Protein AF-A0A954IGH3-F1 (afdb_monomer_lite)

Sequence (261 aa):
ATPVHERTLRNLRLQTELYCDRRALQVTGEADACIRTLVKMETGLRQVSAQAYLQQATEVMRSGKVFSEGVTHPEMFIRTYAIQAWDSSGEDSDQEIARIISGGLRLDDMDLLQQQSAFEMTRFLISRMLDPPWMQTTITMELARRFFSDALSDDRSLMDFLRERDGSNGQTKQCVAELQCEKLRKYFCYVLLDFATIDPELDETALAQGFQIAAEVQLSREFQQAAGELRISKRTLQRIQTDAAQLVKAAVEAQQAEVTS

Foldseek 3Di:
DPPQVLLQVQLVLAVVQLVVLLVVCVVPVDLQVSLQVLCCVVPVDPDDGLVVLQVVLVVVVVVDLAAAPDRRYGDSSLSSPSSVCCSVPNPVCVVVSSCRYSPAQEPVRHHPVSVVLLLLLLLQLLLLLPVQVLLCDPQSVVVLCVSCVVPDDPPDDSNCVSPPDDPPNPCSLVSLLPHPYPVSLLVSLVSLVCSLPRDCVCPLLSVLSSLVSCVSSVSNVSNLVVVVVPPDDPVVSVVSNVCSVVSNVVSSVVVVVVVVD

Structure (mmCIF, N/CA/C/O backbone):
data_AF-A0A954IGH3-F1
#
_entry.id   AF-A0A954IGH3-F1
#
loop_
_atom_site.group_PDB
_atom_site.id
_atom_site.type_symbol
_atom_site.label_atom_id
_atom_site.label_alt_id
_atom_site.label_comp_id
_atom_site.label_asym_id
_atom_site.label_entity_id
_atom_site.label_seq_id
_atom_site.pdbx_PDB_ins_code
_atom_site.Cartn_x
_atom_site.Cartn_y
_atom_site.Cartn_z
_atom_site.occupancy
_atom_site.B_iso_or_equiv
_atom_site.auth_seq_id
_atom_site.auth_comp_id
_atom_site.auth_asym_id
_atom_site.auth_atom_id
_atom_site.pdbx_PDB_model_num
ATOM 1 N N . ALA A 1 1 ? -10.079 -15.670 -0.759 1.00 64.88 1 ALA A N 1
ATOM 2 C CA . ALA A 1 1 ? -9.918 -14.298 -0.246 1.00 64.88 1 ALA A CA 1
ATOM 3 C C . ALA A 1 1 ? -11.255 -13.858 0.323 1.00 64.88 1 ALA A C 1
ATOM 5 O O . ALA A 1 1 ? -12.273 -14.217 -0.265 1.00 64.88 1 ALA A O 1
ATOM 6 N N . THR A 1 2 ? -11.259 -13.156 1.455 1.00 77.50 2 THR A N 1
ATOM 7 C CA . THR A 1 2 ? -12.466 -12.508 1.987 1.00 77.50 2 THR A CA 1
ATOM 8 C C . THR A 1 2 ? -12.957 -11.480 0.961 1.00 77.50 2 THR A C 1
ATOM 10 O O . THR A 1 2 ? -12.127 -10.743 0.422 1.00 77.50 2 THR A O 1
ATOM 13 N N . PRO A 1 3 ? -14.258 -11.407 0.641 1.00 88.81 3 PRO A N 1
ATOM 14 C CA . PRO A 1 3 ? -14.779 -10.346 -0.211 1.00 88.81 3 PRO A CA 1
ATOM 15 C C . PRO A 1 3 ? -14.448 -8.951 0.346 1.00 88.81 3 PRO A C 1
ATOM 17 O O . PRO A 1 3 ? -14.600 -8.695 1.541 1.00 88.81 3 PRO A O 1
ATOM 20 N N . VAL A 1 4 ? -14.043 -8.018 -0.524 1.00 91.06 4 VAL A N 1
ATOM 21 C CA . VAL A 1 4 ? -13.605 -6.662 -0.123 1.00 91.06 4 VAL A CA 1
ATOM 22 C C . VAL A 1 4 ? -14.654 -5.918 0.711 1.00 91.06 4 VAL A C 1
ATOM 24 O O . VAL A 1 4 ? -14.324 -5.228 1.677 1.00 91.06 4 VAL A O 1
ATOM 27 N N . HIS A 1 5 ? -15.935 -6.083 0.376 1.00 91.81 5 HIS A N 1
ATOM 28 C CA . HIS A 1 5 ? -17.031 -5.429 1.084 1.00 91.81 5 HIS A CA 1
ATOM 29 C C . HIS A 1 5 ? -17.219 -5.995 2.499 1.00 91.81 5 HIS A C 1
ATOM 31 O O . HIS A 1 5 ? -17.522 -5.234 3.414 1.00 91.81 5 HIS A O 1
ATOM 37 N N . GLU A 1 6 ? -16.973 -7.292 2.714 1.00 91.56 6 GLU A N 1
ATOM 38 C CA . GLU A 1 6 ? -17.008 -7.904 4.047 1.00 91.56 6 GLU A CA 1
ATOM 39 C C . GLU A 1 6 ? -15.852 -7.400 4.913 1.00 91.56 6 GLU A C 1
ATOM 41 O O . GLU A 1 6 ? -16.069 -7.005 6.060 1.00 91.56 6 GLU A O 1
ATOM 46 N N . ARG A 1 7 ? -14.636 -7.330 4.351 1.00 90.38 7 ARG A N 1
ATOM 47 C CA . ARG A 1 7 ? -13.464 -6.775 5.047 1.00 90.38 7 ARG A CA 1
ATOM 48 C C . ARG A 1 7 ? -13.669 -5.301 5.405 1.00 90.38 7 ARG A C 1
ATOM 50 O O . ARG A 1 7 ? -13.377 -4.892 6.527 1.00 90.38 7 ARG A O 1
ATOM 57 N N . THR A 1 8 ? -14.245 -4.528 4.487 1.00 92.56 8 THR A N 1
ATOM 58 C CA . THR A 1 8 ? -14.588 -3.117 4.716 1.00 92.56 8 THR A CA 1
ATOM 59 C C . THR A 1 8 ? -15.633 -2.966 5.818 1.00 92.56 8 THR A C 1
ATOM 61 O O . THR A 1 8 ? -15.442 -2.174 6.738 1.00 92.56 8 THR A O 1
ATOM 64 N N . LEU A 1 9 ? -16.714 -3.751 5.774 1.00 92.38 9 LEU A N 1
ATOM 65 C CA . LEU A 1 9 ? -17.759 -3.722 6.798 1.00 92.38 9 LEU A CA 1
ATOM 66 C C . LEU A 1 9 ? -17.216 -4.118 8.175 1.00 92.38 9 LEU A C 1
ATOM 68 O O . LEU A 1 9 ? -17.560 -3.487 9.174 1.00 92.38 9 LEU A O 1
ATOM 72 N N . ARG A 1 10 ? -16.356 -5.140 8.234 1.00 91.56 10 ARG A N 1
ATOM 73 C CA . ARG A 1 10 ? -15.655 -5.534 9.459 1.00 91.56 10 ARG A CA 1
ATOM 74 C C . ARG A 1 10 ? -14.855 -4.360 10.017 1.00 91.56 10 ARG A C 1
ATOM 76 O O . ARG A 1 10 ? -15.078 -3.976 11.160 1.00 91.56 10 ARG A O 1
ATOM 83 N N . ASN A 1 11 ? -13.972 -3.764 9.219 1.00 90.94 11 ASN A N 1
ATOM 84 C CA . ASN A 1 11 ? -13.126 -2.663 9.682 1.00 90.94 11 ASN A CA 1
ATOM 85 C C . ASN A 1 11 ? -13.959 -1.447 10.113 1.00 90.94 11 ASN A C 1
ATOM 87 O O . ASN A 1 11 ? -13.664 -0.854 11.146 1.00 90.94 11 ASN A O 1
ATOM 91 N N . LEU A 1 12 ? -15.054 -1.137 9.413 1.00 91.81 12 LEU A N 1
ATOM 92 C CA . LEU A 1 12 ? -15.993 -0.091 9.825 1.00 91.81 12 LEU A CA 1
ATOM 93 C C . LEU A 1 12 ? -16.607 -0.365 11.209 1.00 91.81 12 LEU A C 1
ATOM 95 O O . LEU A 1 12 ? -16.679 0.545 12.035 1.00 91.81 12 LEU A O 1
ATOM 99 N N . ARG A 1 13 ? -17.024 -1.608 11.491 1.00 93.00 13 ARG A N 1
ATOM 100 C CA . ARG A 1 13 ? -17.563 -1.997 12.809 1.00 93.00 13 ARG A CA 1
ATOM 101 C C . ARG A 1 13 ? -16.525 -1.830 13.915 1.00 93.00 13 ARG A C 1
ATOM 103 O O . ARG A 1 13 ? -16.817 -1.205 14.929 1.00 93.00 13 ARG A O 1
ATOM 110 N N . LEU A 1 14 ? -15.302 -2.304 13.682 1.00 93.00 14 LEU A N 1
ATOM 111 C CA . LEU A 1 14 ? -14.203 -2.168 14.641 1.00 93.00 14 LEU A CA 1
ATOM 112 C C . LEU A 1 14 ? -13.873 -0.697 14.935 1.00 93.00 14 LEU A C 1
ATOM 114 O O . LEU A 1 14 ? -13.712 -0.316 16.092 1.00 93.00 14 LEU A O 1
ATOM 118 N N . GLN A 1 15 ? -13.823 0.140 13.897 1.00 91.50 15 GLN A N 1
ATOM 119 C CA . GLN A 1 15 ? -13.588 1.579 14.038 1.00 91.50 15 GLN A CA 1
ATOM 120 C C . GLN A 1 15 ? -14.745 2.288 14.757 1.00 91.50 15 GLN A C 1
ATOM 122 O O . GLN A 1 15 ? -14.515 3.235 15.503 1.00 91.50 15 GLN A O 1
ATOM 127 N N . THR A 1 16 ? -15.984 1.819 14.584 1.00 93.75 16 THR A N 1
ATOM 128 C CA . THR A 1 16 ? -17.155 2.378 15.280 1.00 93.75 16 THR A CA 1
ATOM 129 C C . THR A 1 16 ? -17.062 2.167 16.792 1.00 93.75 16 THR A C 1
ATOM 131 O O . THR A 1 16 ? -17.337 3.092 17.552 1.00 93.75 16 THR A O 1
ATOM 134 N N . GLU A 1 17 ? -16.616 0.993 17.244 1.00 94.38 17 GLU A N 1
ATOM 135 C CA . GLU A 1 17 ? -16.385 0.738 18.674 1.00 94.38 17 GLU A CA 1
ATOM 136 C C . GLU A 1 17 ? -15.331 1.675 19.263 1.00 94.38 17 GLU A C 1
ATOM 138 O O . GLU A 1 17 ? -15.541 2.280 20.312 1.00 94.38 17 GLU A O 1
ATOM 143 N N . LEU A 1 18 ? -14.222 1.855 18.548 1.00 93.44 18 LEU A N 1
ATOM 144 C CA . LEU A 1 18 ? -13.164 2.771 18.954 1.00 93.44 18 LEU A CA 1
ATOM 145 C C . LEU A 1 18 ? -13.602 4.233 18.960 1.00 93.44 18 LEU A C 1
ATOM 147 O O . LEU A 1 18 ? -13.217 4.993 19.848 1.00 93.44 18 LEU A O 1
ATOM 151 N N . TYR A 1 19 ? -14.425 4.635 17.994 1.00 93.81 19 TYR A N 1
ATOM 152 C CA . TYR A 1 19 ? -15.037 5.954 17.998 1.00 93.81 19 TYR A CA 1
ATOM 153 C C . TYR A 1 19 ? -15.869 6.154 19.269 1.00 93.81 19 TYR A C 1
ATOM 155 O O . TYR A 1 19 ? -15.711 7.169 19.949 1.00 93.81 19 TYR A O 1
ATOM 163 N N . CYS A 1 20 ? -16.701 5.177 19.638 1.00 94.88 20 CYS A N 1
ATOM 164 C CA . CYS A 1 20 ? -17.477 5.220 20.876 1.00 94.88 20 CYS A CA 1
ATOM 165 C C . CYS A 1 20 ? -16.579 5.322 22.118 1.00 94.88 20 CYS A C 1
ATOM 167 O O . CYS A 1 20 ? -16.840 6.168 22.974 1.00 94.88 20 CYS A O 1
ATOM 169 N N . ASP A 1 21 ? -15.499 4.540 22.193 1.00 95.69 21 ASP A N 1
ATOM 170 C CA . ASP A 1 21 ? -14.536 4.589 23.302 1.00 95.69 21 ASP A CA 1
ATOM 171 C C . ASP A 1 21 ? -13.868 5.963 23.425 1.00 95.69 21 ASP A C 1
ATOM 173 O O . ASP A 1 21 ? -13.827 6.552 24.510 1.00 95.69 21 ASP A O 1
ATOM 177 N N . ARG A 1 22 ? -13.396 6.518 22.303 1.00 95.56 22 ARG A N 1
ATOM 178 C CA . ARG A 1 22 ? -12.773 7.846 22.258 1.00 95.56 22 ARG A CA 1
ATOM 179 C C . ARG A 1 22 ? -13.750 8.935 22.677 1.00 95.56 22 ARG A C 1
ATOM 181 O O . ARG A 1 22 ? -13.388 9.840 23.426 1.00 95.56 22 ARG A O 1
ATOM 188 N N . ARG A 1 23 ? -14.999 8.860 22.212 1.00 96.06 23 ARG A N 1
ATOM 189 C CA . ARG A 1 23 ? -16.045 9.816 22.599 1.00 96.06 23 ARG A CA 1
ATOM 190 C C . ARG A 1 23 ? -16.406 9.690 24.072 1.00 96.06 23 ARG A C 1
ATOM 192 O O . ARG A 1 23 ? -16.596 10.720 24.713 1.00 96.06 23 ARG A O 1
ATOM 199 N N . ALA A 1 24 ? -16.458 8.477 24.618 1.00 96.06 24 ALA A N 1
ATOM 200 C CA . ALA A 1 24 ? -16.662 8.272 26.046 1.00 96.06 24 ALA A CA 1
ATOM 201 C C . ALA A 1 24 ? -15.544 8.945 26.854 1.00 96.06 24 ALA A C 1
ATOM 203 O O . ALA A 1 24 ? -15.852 9.727 27.749 1.00 96.06 24 ALA A O 1
ATOM 204 N N . LEU A 1 25 ? -14.278 8.733 26.477 1.00 96.88 25 LEU A N 1
ATOM 205 C CA . LEU A 1 25 ? -13.128 9.382 27.113 1.00 96.88 25 LEU A CA 1
ATOM 206 C C . LEU A 1 25 ? -13.206 10.912 27.041 1.00 96.88 25 LEU A C 1
ATOM 208 O O . LEU A 1 25 ? -13.002 11.585 28.043 1.00 96.88 25 LEU A O 1
ATOM 212 N N . GLN A 1 26 ? -13.544 11.474 25.880 1.00 95.56 26 GLN A N 1
ATOM 213 C CA . GLN A 1 26 ? -13.665 12.928 25.713 1.00 95.56 26 GLN A CA 1
ATOM 214 C C . GLN A 1 26 ? -14.783 13.543 26.566 1.00 95.56 26 GLN A C 1
ATOM 216 O O . GLN A 1 26 ? -14.679 14.700 26.964 1.00 95.56 26 GLN A O 1
ATOM 221 N N . VAL A 1 27 ? -15.860 12.796 26.822 1.00 96.44 27 VAL A N 1
ATOM 222 C CA . VAL A 1 27 ? -16.985 13.260 27.646 1.00 96.44 27 VAL A CA 1
ATOM 223 C C . VAL A 1 27 ? -16.681 13.124 29.137 1.00 96.44 27 VAL A C 1
ATOM 225 O O . VAL A 1 27 ? -17.059 14.003 29.908 1.00 96.44 27 VAL A O 1
ATOM 228 N N . THR A 1 28 ? -16.034 12.035 29.557 1.00 95.88 28 THR A N 1
ATOM 229 C CA . THR A 1 28 ? -15.752 11.779 30.977 1.00 95.88 28 THR A CA 1
ATOM 230 C C . THR A 1 28 ? -14.486 12.472 31.465 1.00 95.88 28 THR A C 1
ATOM 232 O O . THR A 1 28 ? -14.417 12.830 32.635 1.00 95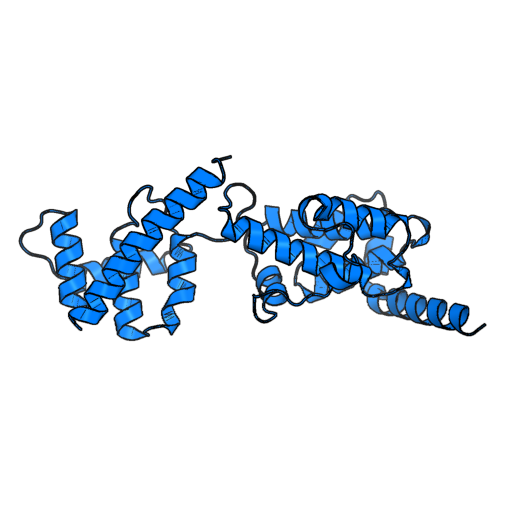.88 28 THR A O 1
ATOM 235 N N . GLY A 1 29 ? -13.484 12.634 30.597 1.00 95.06 29 GLY A N 1
ATOM 236 C CA . GLY A 1 29 ? -12.140 13.068 30.976 1.00 95.06 29 GLY A CA 1
ATOM 237 C C . GLY A 1 29 ? -11.404 12.076 31.885 1.00 95.06 29 GLY A C 1
ATOM 238 O O . GLY A 1 29 ? -10.420 12.453 32.511 1.00 95.06 29 GLY A O 1
ATOM 239 N N . GLU A 1 30 ? -11.885 10.831 32.000 1.00 96.00 30 GLU A N 1
ATOM 240 C CA . GLU A 1 30 ? -11.351 9.833 32.933 1.00 96.00 30 GLU A CA 1
ATOM 241 C C . GLU A 1 30 ? -11.139 8.471 32.251 1.00 96.00 30 GLU A C 1
ATOM 243 O O . GLU A 1 30 ? -12.047 7.628 32.205 1.00 96.00 30 GLU A O 1
ATOM 248 N N . ALA A 1 31 ? -9.914 8.208 31.783 1.00 96.12 31 ALA A N 1
ATOM 249 C CA . ALA A 1 31 ? -9.540 6.932 31.162 1.00 96.12 31 ALA A CA 1
ATOM 250 C C . ALA A 1 31 ? -9.833 5.720 32.056 1.00 96.12 31 ALA A C 1
ATOM 252 O O . ALA A 1 31 ? -10.424 4.736 31.610 1.00 96.12 31 ALA A O 1
ATOM 253 N N . ASP A 1 32 ? -9.517 5.820 33.347 1.00 96.06 32 ASP A N 1
ATOM 254 C CA . ASP A 1 32 ? -9.782 4.778 34.339 1.00 96.06 32 ASP A CA 1
ATOM 255 C C . ASP A 1 32 ? -11.272 4.409 34.430 1.00 96.06 32 ASP A C 1
ATOM 257 O O . ASP A 1 32 ? -11.629 3.236 34.592 1.00 96.06 32 ASP A O 1
ATOM 261 N N . ALA A 1 33 ? -12.166 5.396 34.329 1.00 95.31 33 ALA A N 1
ATOM 262 C CA . ALA A 1 33 ? -13.606 5.164 34.340 1.00 95.31 33 ALA A CA 1
ATOM 263 C C . ALA A 1 33 ? -14.070 4.468 33.053 1.00 95.31 33 ALA A C 1
ATOM 265 O O . ALA A 1 33 ? -14.845 3.507 33.129 1.00 95.31 33 ALA A O 1
ATOM 266 N N . CYS A 1 34 ? -13.555 4.890 31.897 1.00 96.69 34 CYS A N 1
ATOM 267 C CA . CYS A 1 34 ? -13.829 4.260 30.605 1.00 96.69 34 CYS A CA 1
ATOM 268 C C . CYS A 1 34 ? -13.352 2.802 30.572 1.00 96.69 34 CYS A C 1
ATOM 270 O O . CYS A 1 34 ? -14.147 1.911 30.271 1.00 96.69 34 CYS A O 1
ATOM 272 N N . ILE A 1 35 ? -12.109 2.532 30.983 1.00 95.94 35 ILE A N 1
ATOM 273 C CA . ILE A 1 35 ? -11.530 1.180 31.021 1.00 95.94 35 ILE A CA 1
ATOM 274 C C . ILE A 1 35 ? -12.310 0.282 31.985 1.00 95.94 35 ILE A C 1
ATOM 276 O O . ILE A 1 35 ? -12.690 -0.831 31.622 1.00 95.94 35 ILE A O 1
ATOM 280 N N . ARG A 1 36 ? -12.614 0.753 33.206 1.00 95.31 36 ARG A N 1
ATOM 281 C CA . ARG A 1 36 ? -13.441 -0.026 34.149 1.00 95.31 36 ARG A CA 1
ATOM 282 C C . ARG A 1 36 ? -14.799 -0.361 33.548 1.00 95.31 36 ARG A C 1
ATOM 284 O O . ARG A 1 36 ? -15.261 -1.483 33.723 1.00 95.31 36 ARG A O 1
ATOM 291 N N . THR A 1 37 ? -15.442 0.594 32.883 1.00 94.38 37 THR A N 1
ATOM 292 C CA . THR A 1 37 ? -16.770 0.398 32.289 1.00 94.38 37 THR A CA 1
ATOM 293 C C . THR A 1 37 ? -16.719 -0.626 31.162 1.00 94.38 37 THR A C 1
ATOM 295 O O . THR A 1 37 ? -17.477 -1.592 31.212 1.00 94.38 37 THR A O 1
ATOM 298 N N . LEU A 1 38 ? -15.775 -0.480 30.230 1.00 94.38 38 LEU A N 1
ATOM 299 C CA . LEU A 1 38 ? -15.530 -1.430 29.145 1.00 94.38 38 LEU A CA 1
ATOM 300 C C . LEU A 1 38 ? -15.359 -2.855 29.685 1.00 94.38 38 LEU A C 1
ATOM 302 O O . LEU A 1 38 ? -16.113 -3.759 29.334 1.00 94.38 38 LEU A O 1
ATOM 306 N N . VAL A 1 39 ? -14.414 -3.051 30.606 1.00 92.88 39 VAL A N 1
ATOM 307 C CA . VAL A 1 39 ? -14.122 -4.377 31.162 1.00 92.88 39 VAL A CA 1
ATOM 308 C C . VAL A 1 39 ? -15.333 -4.940 31.911 1.00 92.88 39 VAL A C 1
ATOM 310 O O . VAL A 1 39 ? -15.634 -6.125 31.776 1.00 92.88 39 VAL A O 1
ATOM 313 N N . LYS A 1 40 ? -16.057 -4.123 32.688 1.00 93.69 40 LYS A N 1
ATOM 314 C CA . LYS A 1 40 ? -17.273 -4.566 33.393 1.00 93.69 40 LYS A CA 1
ATOM 315 C C . LYS A 1 40 ? -18.363 -5.017 32.424 1.00 93.69 40 LYS A C 1
ATOM 317 O O . LYS A 1 40 ? -18.987 -6.043 32.681 1.00 93.69 40 LYS A O 1
ATOM 322 N N . MET A 1 41 ? -18.590 -4.269 31.345 1.00 91.31 41 MET A N 1
ATOM 323 C CA . MET A 1 41 ? -19.606 -4.597 30.342 1.00 91.31 41 MET A CA 1
ATOM 324 C C . MET A 1 41 ? -19.276 -5.892 29.600 1.00 91.31 41 MET A C 1
ATOM 326 O O . MET A 1 41 ? -20.156 -6.726 29.420 1.00 91.31 41 MET A O 1
ATOM 330 N N . GLU A 1 42 ? -18.011 -6.085 29.240 1.00 88.44 42 GLU A N 1
ATOM 331 C CA . GLU A 1 42 ? -17.558 -7.236 28.453 1.00 88.44 42 GLU A CA 1
ATOM 332 C C . GLU A 1 42 ? -17.387 -8.519 29.289 1.00 88.44 42 GLU A C 1
ATOM 334 O O . GLU A 1 42 ? -17.607 -9.624 28.799 1.00 88.44 42 GLU A O 1
ATOM 339 N N . THR A 1 43 ? -16.995 -8.408 30.565 1.00 88.88 43 THR A N 1
ATOM 340 C CA . THR A 1 43 ? -16.712 -9.582 31.424 1.00 88.88 43 THR A CA 1
ATOM 341 C C . THR A 1 43 ? -17.798 -9.897 32.450 1.00 88.88 43 THR A C 1
ATOM 343 O O . THR A 1 43 ? -17.812 -10.991 33.014 1.00 88.88 43 THR A O 1
ATOM 346 N N . GLY A 1 44 ? -18.670 -8.937 32.770 1.00 89.69 44 GLY A N 1
ATOM 347 C CA . GLY A 1 44 ? -19.641 -9.051 33.862 1.00 89.69 44 GLY A CA 1
ATOM 348 C C . GLY A 1 44 ? -19.037 -8.993 35.276 1.00 89.69 44 GLY A C 1
ATOM 349 O O . GLY A 1 44 ? -19.744 -9.243 36.258 1.00 89.69 44 GLY A O 1
ATOM 350 N N . LEU A 1 45 ? -17.745 -8.672 35.424 1.00 89.00 45 LEU A N 1
ATOM 351 C CA . LEU A 1 45 ? -17.091 -8.569 36.732 1.00 89.00 45 LEU A CA 1
ATOM 352 C C . LEU A 1 45 ? -17.660 -7.407 37.563 1.00 89.00 45 LEU A C 1
ATOM 354 O O . LEU A 1 45 ? -17.821 -6.288 37.087 1.00 89.00 45 LEU A O 1
ATOM 358 N N . ARG A 1 46 ? -17.914 -7.641 38.859 1.00 83.12 46 ARG A N 1
ATOM 359 C CA . ARG A 1 46 ? -18.438 -6.597 39.768 1.00 83.12 46 ARG A CA 1
ATOM 360 C C . ARG A 1 46 ? -17.382 -5.563 40.160 1.00 83.12 46 ARG A C 1
ATOM 362 O O . ARG A 1 46 ? -17.682 -4.374 40.262 1.00 83.12 46 ARG A O 1
ATOM 369 N N . GLN A 1 47 ? -16.156 -6.027 40.392 1.00 84.88 47 GLN A N 1
ATOM 370 C CA . GLN A 1 47 ? -15.013 -5.208 40.783 1.00 84.88 47 GLN A CA 1
ATOM 371 C C . GLN A 1 47 ? -13.922 -5.355 39.733 1.00 84.88 47 GLN A C 1
ATOM 373 O O . GLN A 1 47 ? -13.529 -6.469 39.400 1.00 84.88 47 GLN A O 1
ATOM 378 N N . VAL A 1 48 ? -13.461 -4.224 39.207 1.00 88.81 48 VAL A N 1
ATOM 379 C CA . VAL A 1 48 ? -12.471 -4.166 38.132 1.00 88.81 48 VAL A CA 1
ATOM 380 C C . VAL A 1 48 ? -11.431 -3.114 38.486 1.00 88.81 48 VAL A C 1
ATOM 382 O O . VAL A 1 48 ? -11.784 -1.979 38.806 1.00 88.81 48 VAL A O 1
ATOM 385 N N . SER A 1 49 ? -10.157 -3.493 38.385 1.00 92.81 49 SER A N 1
ATOM 386 C CA . SER A 1 49 ? -9.023 -2.570 38.440 1.00 92.81 49 SER A CA 1
ATOM 387 C C . SER A 1 49 ? -8.619 -2.183 37.017 1.00 92.81 49 SER A C 1
ATOM 389 O O . SER A 1 49 ? -8.124 -3.032 36.277 1.00 92.81 49 SER A O 1
ATOM 391 N N . ALA A 1 50 ? -8.823 -0.914 36.639 1.00 92.31 50 ALA A N 1
ATOM 392 C CA . ALA A 1 50 ? -8.364 -0.393 35.346 1.00 92.31 50 ALA A CA 1
ATOM 393 C C . ALA A 1 50 ? -6.850 -0.557 35.196 1.00 92.31 50 ALA A C 1
ATOM 395 O O . ALA A 1 50 ? -6.386 -1.084 34.191 1.00 92.31 50 ALA A O 1
ATOM 396 N N . GLN A 1 51 ? -6.095 -0.202 36.237 1.00 93.25 51 GLN A N 1
ATOM 397 C CA . GLN A 1 51 ? -4.638 -0.277 36.235 1.00 93.25 51 GLN A CA 1
ATOM 398 C C . GLN A 1 51 ? -4.117 -1.695 35.955 1.00 93.25 51 GLN A C 1
ATOM 400 O O . GLN A 1 51 ? -3.196 -1.862 35.159 1.00 93.25 51 GLN A O 1
ATOM 405 N N . ALA A 1 52 ? -4.712 -2.724 36.569 1.00 91.88 52 ALA A N 1
ATOM 406 C CA . ALA A 1 52 ? -4.292 -4.109 36.348 1.00 91.88 52 ALA A CA 1
ATOM 407 C C . ALA A 1 52 ? -4.565 -4.568 34.905 1.00 91.88 52 ALA A C 1
ATOM 409 O O . ALA A 1 52 ? -3.715 -5.208 34.288 1.00 91.88 52 ALA A O 1
ATOM 410 N N . TYR A 1 53 ? -5.725 -4.208 34.348 1.00 92.25 53 TYR A N 1
ATOM 411 C CA . TYR A 1 53 ? -6.062 -4.520 32.956 1.00 92.25 53 TYR A CA 1
ATOM 412 C C . TYR A 1 53 ? -5.191 -3.755 31.963 1.00 92.25 53 TYR A C 1
ATOM 414 O O . TYR A 1 53 ? -4.744 -4.333 30.976 1.00 92.25 53 TYR A O 1
ATOM 422 N N . LEU A 1 54 ? -4.890 -2.487 32.237 1.00 94.25 54 LEU A N 1
ATOM 423 C CA . LEU A 1 54 ? -3.996 -1.692 31.405 1.00 94.25 54 LEU A CA 1
ATOM 424 C C . LEU A 1 54 ? -2.578 -2.272 31.383 1.00 94.25 54 LEU A C 1
ATOM 426 O O . LEU A 1 54 ? -1.958 -2.326 30.322 1.00 94.25 54 LEU A O 1
ATOM 430 N N . GLN A 1 55 ? -2.069 -2.744 32.525 1.00 93.19 55 GLN A N 1
ATOM 431 C CA . GLN A 1 55 ? -0.774 -3.429 32.583 1.00 93.19 55 GLN A CA 1
ATOM 432 C C . GLN A 1 55 ? -0.765 -4.680 31.700 1.00 93.19 55 GLN A C 1
ATOM 434 O O . GLN A 1 55 ? 0.164 -4.863 30.917 1.00 93.19 55 GLN A O 1
ATOM 439 N N . GLN A 1 56 ? -1.817 -5.499 31.772 1.00 89.81 56 GLN A N 1
ATOM 440 C CA . GLN A 1 56 ? -1.954 -6.682 30.919 1.00 89.81 56 GLN A CA 1
ATOM 441 C C . GLN A 1 56 ? -2.053 -6.310 29.438 1.00 89.81 56 GLN A C 1
ATOM 443 O O . GLN A 1 56 ? -1.354 -6.893 28.615 1.00 89.81 56 GLN A O 1
ATOM 448 N N . ALA A 1 57 ? -2.873 -5.314 29.096 1.00 91.19 57 ALA A N 1
ATOM 449 C CA . ALA A 1 57 ? -3.012 -4.838 27.726 1.00 91.19 57 ALA A CA 1
ATOM 450 C C . ALA A 1 57 ? -1.673 -4.340 27.175 1.00 91.19 57 ALA A C 1
ATOM 452 O O . ALA A 1 57 ? -1.267 -4.737 26.089 1.00 91.19 57 ALA A O 1
ATOM 453 N N . THR A 1 58 ? -0.944 -3.545 27.957 1.00 90.94 58 THR A N 1
ATOM 454 C CA . THR A 1 58 ? 0.380 -3.038 27.580 1.00 90.94 58 THR A CA 1
ATOM 455 C C . THR A 1 58 ? 1.379 -4.174 27.360 1.00 90.94 58 THR A C 1
ATOM 457 O O . THR A 1 58 ? 2.164 -4.120 26.417 1.00 90.94 58 THR A O 1
ATOM 460 N N . GLU A 1 59 ? 1.346 -5.213 28.194 1.00 89.94 59 GLU A N 1
ATOM 461 C CA . GLU A 1 59 ? 2.215 -6.382 28.036 1.00 89.94 59 GLU A CA 1
ATOM 462 C C . GLU A 1 59 ? 1.915 -7.145 26.740 1.00 89.94 59 GLU A C 1
ATOM 464 O O . GLU A 1 59 ? 2.831 -7.474 25.986 1.00 89.94 59 GLU A O 1
ATOM 469 N N . VAL A 1 60 ? 0.632 -7.342 26.418 1.00 88.38 60 VAL A N 1
ATOM 470 C CA . VAL A 1 60 ? 0.222 -7.943 25.140 1.00 88.38 60 VAL A CA 1
ATOM 471 C C . VAL A 1 60 ? 0.706 -7.087 23.970 1.00 88.38 60 VAL A C 1
ATOM 473 O O . VAL A 1 60 ? 1.320 -7.620 23.048 1.00 88.38 60 VAL A O 1
ATOM 476 N N . MET A 1 61 ? 0.524 -5.766 24.024 1.00 87.19 61 MET A N 1
ATOM 477 C CA . MET A 1 61 ? 0.964 -4.857 22.958 1.00 87.19 61 MET A CA 1
ATOM 478 C C . MET A 1 61 ? 2.490 -4.844 22.768 1.00 87.19 61 MET A C 1
ATOM 480 O O . MET A 1 61 ? 2.964 -4.669 21.648 1.00 87.19 61 MET A O 1
ATOM 484 N N . ARG A 1 62 ? 3.280 -5.088 23.824 1.00 85.88 62 ARG A N 1
ATOM 485 C CA . ARG A 1 62 ? 4.749 -5.206 23.733 1.00 85.88 62 ARG A CA 1
ATOM 486 C C . ARG A 1 62 ? 5.228 -6.500 23.083 1.00 85.88 62 ARG A C 1
ATOM 488 O O . ARG A 1 62 ? 6.360 -6.545 22.605 1.00 85.88 62 ARG A O 1
ATOM 495 N N . SER A 1 63 ? 4.399 -7.543 23.059 1.00 77.44 63 SER A N 1
ATOM 496 C CA . SER A 1 63 ? 4.794 -8.871 22.573 1.00 77.44 63 SER A CA 1
ATOM 497 C C . SER A 1 63 ? 5.017 -8.956 21.052 1.00 77.44 63 SER A C 1
ATOM 499 O O . SER A 1 63 ? 5.555 -9.955 20.573 1.00 77.44 63 SER A O 1
ATOM 501 N N . GLY A 1 64 ? 4.682 -7.911 20.281 1.00 69.38 64 GLY A N 1
ATOM 502 C CA . GLY A 1 64 ? 5.039 -7.801 18.865 1.00 69.38 64 GLY A CA 1
ATOM 503 C C . GLY A 1 64 ? 3.952 -7.170 17.997 1.00 69.38 64 GLY A C 1
ATOM 504 O O . GLY A 1 64 ? 3.253 -6.255 18.417 1.00 69.38 64 GLY A O 1
ATOM 505 N N . LYS A 1 65 ? 3.830 -7.640 16.746 1.00 68.31 65 LYS A N 1
ATOM 506 C CA . LYS A 1 65 ? 2.835 -7.156 15.773 1.00 68.31 65 LYS A CA 1
ATOM 507 C C . LYS A 1 65 ? 1.428 -7.610 16.176 1.00 68.31 65 LYS A C 1
ATOM 509 O O . LYS A 1 65 ? 0.959 -8.649 15.718 1.00 68.31 65 LYS A O 1
ATOM 514 N N . VAL A 1 66 ? 0.780 -6.828 17.030 1.00 79.38 66 VAL A N 1
ATOM 515 C CA . VAL A 1 66 ? -0.595 -7.059 17.469 1.00 79.38 66 VAL A CA 1
ATOM 516 C C . VAL A 1 66 ? -1.558 -6.313 16.552 1.00 79.38 66 VAL A C 1
ATOM 518 O O . VAL A 1 66 ? -1.468 -5.097 16.394 1.00 79.38 66 VAL A O 1
ATOM 521 N N . PHE A 1 67 ? -2.474 -7.057 15.939 1.00 83.75 67 PHE A N 1
ATOM 522 C CA . PHE A 1 67 ? -3.551 -6.521 15.115 1.00 83.75 67 PHE A CA 1
ATOM 523 C C . PHE A 1 67 ? -4.878 -7.082 15.599 1.00 83.75 67 PHE A C 1
ATOM 525 O O . PHE A 1 67 ? -4.916 -8.183 16.147 1.00 83.75 67 PHE A O 1
ATOM 532 N N . SER A 1 68 ? -5.962 -6.350 15.364 1.00 81.94 68 SER A N 1
ATOM 533 C CA . SER A 1 68 ? -7.285 -6.863 15.685 1.00 81.94 68 SER A CA 1
ATOM 534 C C . SER A 1 68 ? -7.696 -7.965 14.712 1.00 81.94 68 SER A C 1
ATOM 536 O O . SER A 1 68 ? -7.743 -7.750 13.494 1.00 81.94 68 SER A O 1
ATOM 538 N N . GLU A 1 69 ? -8.053 -9.131 15.244 1.00 81.81 69 GLU A N 1
ATOM 539 C CA . GLU A 1 69 ? -8.671 -10.250 14.526 1.00 81.81 69 GLU A CA 1
ATOM 540 C C . GLU A 1 69 ? -10.191 -10.314 14.768 1.00 81.81 69 GLU A C 1
ATOM 542 O O . GLU A 1 69 ? -10.907 -10.977 14.017 1.00 81.81 69 GLU A O 1
ATOM 547 N N . GLY A 1 70 ? -10.714 -9.514 15.703 1.00 77.06 70 GLY A N 1
ATOM 548 C CA . GLY A 1 70 ? -12.138 -9.375 16.018 1.00 77.06 70 GLY A CA 1
ATOM 549 C C . GLY A 1 70 ? -13.058 -9.163 14.806 1.00 77.06 70 GLY A C 1
ATOM 550 O O . GLY A 1 70 ? -12.696 -8.523 13.821 1.00 77.06 70 GLY A O 1
ATOM 551 N N . VAL A 1 71 ? -14.269 -9.726 14.851 1.00 67.56 71 VAL A N 1
ATOM 552 C CA . VAL A 1 71 ? -15.236 -9.676 13.731 1.00 67.56 71 VAL A CA 1
ATOM 553 C C . VAL A 1 71 ? -16.231 -8.524 13.885 1.00 67.56 71 VAL A C 1
ATOM 555 O O . VAL A 1 71 ? -16.567 -7.852 12.910 1.00 67.56 71 VAL A O 1
ATOM 558 N N . THR A 1 72 ? -16.715 -8.298 15.105 1.00 61.19 72 THR A N 1
ATOM 559 C CA . THR A 1 72 ? -17.693 -7.245 15.421 1.00 61.19 72 THR A CA 1
ATOM 560 C C . THR A 1 72 ? -17.119 -6.171 16.331 1.00 61.19 72 THR A C 1
ATOM 562 O O . THR A 1 72 ? -17.415 -5.001 16.121 1.00 61.19 72 THR A O 1
ATOM 565 N N . HIS A 1 73 ? -16.266 -6.555 17.279 1.00 64.88 73 HIS A N 1
ATOM 566 C CA . HIS A 1 73 ? -15.617 -5.646 18.217 1.00 64.88 73 HIS A CA 1
ATOM 567 C C . HIS A 1 73 ? -14.119 -5.948 18.266 1.00 64.88 73 HIS A C 1
ATOM 569 O O . HIS A 1 73 ? -13.743 -7.120 18.129 1.00 64.88 73 HIS A O 1
ATOM 575 N N . PRO A 1 74 ? -13.265 -4.928 18.462 1.00 85.19 74 PRO A N 1
ATOM 576 C CA . PRO A 1 74 ? -11.860 -5.168 18.721 1.00 85.19 74 PRO A CA 1
ATOM 577 C C . PRO A 1 74 ? -11.689 -5.880 20.059 1.00 85.19 74 PRO A C 1
ATOM 579 O O . PRO A 1 74 ? -12.510 -5.756 20.972 1.00 85.19 74 PRO A O 1
ATOM 582 N N . GLU A 1 75 ? -10.586 -6.597 20.192 1.00 91.69 75 GLU A N 1
ATOM 583 C CA . GLU A 1 75 ? -10.199 -7.252 21.424 1.00 91.69 75 GLU A CA 1
ATOM 584 C C . GLU A 1 75 ? -10.114 -6.215 22.552 1.00 91.69 75 GLU A C 1
ATOM 586 O O . GLU A 1 75 ? -9.562 -5.124 22.392 1.00 91.69 75 GLU A O 1
ATOM 591 N N . MET A 1 76 ? -10.650 -6.558 23.724 1.00 91.31 76 MET A N 1
ATOM 592 C CA . MET A 1 76 ? -10.759 -5.640 24.865 1.00 91.31 76 MET A CA 1
ATOM 593 C C . MET A 1 76 ? -9.416 -5.009 25.259 1.00 91.31 76 MET A C 1
ATOM 595 O O . MET A 1 76 ? -9.372 -3.844 25.657 1.00 91.31 76 MET A O 1
ATOM 599 N N . PHE A 1 77 ? -8.312 -5.749 25.126 1.00 91.56 77 PHE A N 1
ATOM 600 C CA . PHE A 1 77 ? -6.982 -5.222 25.414 1.00 91.56 77 PHE A CA 1
ATOM 601 C C . PHE A 1 77 ? -6.551 -4.139 24.400 1.00 91.56 77 PHE A C 1
ATOM 603 O O . PHE A 1 77 ? -5.918 -3.170 24.808 1.00 91.56 77 PHE A O 1
ATOM 610 N N . ILE A 1 78 ? -6.949 -4.236 23.120 1.00 93.44 78 ILE A N 1
ATOM 611 C CA . ILE A 1 78 ? -6.694 -3.204 22.095 1.00 93.44 78 ILE A CA 1
ATOM 612 C C . ILE A 1 78 ? -7.481 -1.941 22.424 1.00 93.44 78 ILE A C 1
ATOM 614 O O . ILE A 1 78 ? -6.922 -0.849 22.420 1.00 93.44 78 ILE A O 1
ATOM 618 N N . ARG A 1 79 ? -8.768 -2.086 22.761 1.00 95.12 79 ARG A N 1
ATOM 619 C CA . ARG A 1 79 ? -9.628 -0.961 23.166 1.00 95.12 79 ARG A CA 1
ATOM 620 C C . ARG A 1 79 ? -9.095 -0.269 24.424 1.00 95.12 79 ARG A C 1
ATOM 622 O O . ARG A 1 79 ? -8.989 0.950 24.463 1.00 95.12 79 ARG A O 1
ATOM 629 N N . THR A 1 80 ? -8.683 -1.054 25.424 1.00 95.44 80 THR A N 1
ATOM 630 C CA . THR A 1 80 ? -8.065 -0.555 26.667 1.00 95.44 80 THR A CA 1
ATOM 631 C C . THR A 1 80 ? -6.792 0.237 26.374 1.00 95.44 80 THR A C 1
ATOM 633 O O . THR A 1 80 ? -6.615 1.337 26.893 1.00 95.44 80 THR A O 1
ATOM 636 N N . TYR A 1 81 ? -5.925 -0.304 25.516 1.00 94.88 81 TYR A N 1
ATOM 637 C CA . TYR A 1 81 ? -4.713 0.375 25.072 1.00 94.88 81 TYR A CA 1
ATOM 638 C C . TYR A 1 81 ? -5.030 1.681 24.326 1.00 94.88 81 TYR A C 1
ATOM 640 O O . TYR A 1 81 ? -4.445 2.711 24.645 1.00 94.88 81 TYR A O 1
ATOM 648 N N . ALA A 1 82 ? -5.991 1.665 23.397 1.00 95.75 82 ALA A N 1
ATOM 649 C CA . ALA A 1 82 ? -6.397 2.843 22.631 1.00 95.75 82 ALA A CA 1
ATOM 650 C C . ALA A 1 82 ? -6.918 3.972 23.536 1.00 95.75 82 ALA A C 1
ATOM 652 O O . ALA A 1 82 ? -6.488 5.114 23.391 1.00 95.75 82 ALA A O 1
ATOM 653 N N . ILE A 1 83 ? -7.769 3.649 24.521 1.00 96.62 83 ILE A N 1
ATOM 654 C CA . ILE A 1 83 ? -8.254 4.616 25.521 1.00 96.62 83 ILE A CA 1
ATOM 655 C C . ILE A 1 83 ? -7.079 5.274 26.250 1.00 96.62 83 ILE A C 1
ATOM 657 O O . ILE A 1 83 ? -7.019 6.499 26.323 1.00 96.62 83 ILE A O 1
ATOM 661 N N . GLN A 1 84 ? -6.120 4.484 26.742 1.00 96.31 84 GLN A N 1
ATOM 662 C CA . GLN A 1 84 ? -4.952 5.037 27.429 1.00 96.31 84 GLN A CA 1
ATOM 663 C C . GLN A 1 84 ? -4.076 5.890 26.501 1.00 96.31 84 GLN A C 1
ATOM 665 O O . GLN A 1 84 ? -3.566 6.932 26.915 1.00 96.31 84 GLN A O 1
ATOM 670 N N . ALA A 1 85 ? -3.876 5.453 25.259 1.00 95.19 85 ALA A N 1
ATOM 671 C CA . ALA A 1 85 ? -3.062 6.166 24.283 1.00 95.19 85 ALA A CA 1
ATOM 672 C C . ALA A 1 85 ? -3.690 7.517 23.898 1.00 95.19 85 ALA A C 1
ATOM 674 O O . ALA A 1 85 ? -2.970 8.506 23.759 1.00 95.19 85 ALA A O 1
ATOM 675 N N . TRP A 1 86 ? -5.019 7.601 23.788 1.00 96.38 86 TRP A N 1
ATOM 676 C CA . TRP A 1 86 ? -5.716 8.876 23.584 1.00 96.38 86 TRP A CA 1
ATOM 677 C C . TRP A 1 86 ? -5.667 9.787 24.808 1.00 96.38 86 TRP A C 1
ATOM 679 O O . TRP A 1 86 ? -5.509 10.992 24.649 1.00 96.38 86 TRP A O 1
ATOM 689 N N . ASP A 1 87 ? -5.773 9.236 26.016 1.00 96.38 87 ASP A N 1
ATOM 690 C CA . ASP A 1 87 ? -5.651 10.015 27.255 1.00 96.38 87 ASP A CA 1
ATOM 691 C C . ASP A 1 87 ? -4.249 10.625 27.404 1.00 96.38 87 ASP A C 1
ATOM 693 O O . ASP A 1 87 ? -4.092 11.778 27.796 1.00 96.38 87 ASP A O 1
ATOM 697 N N . SER A 1 88 ? -3.221 9.864 27.016 1.00 94.25 88 SER A N 1
ATOM 698 C CA . SER A 1 88 ? -1.818 10.253 27.198 1.00 94.25 88 SER A CA 1
ATOM 699 C C . SER A 1 88 ? -1.284 11.150 26.079 1.00 94.25 88 SER A C 1
ATOM 701 O O . SER A 1 88 ? -0.448 12.017 26.333 1.00 94.25 88 SER A O 1
ATOM 703 N N . SER A 1 89 ? -1.709 10.915 24.835 1.00 92.56 89 SER A N 1
ATOM 704 C CA . SER A 1 89 ? -1.097 11.521 23.641 1.00 92.56 89 SER A CA 1
ATOM 705 C C . SER A 1 89 ? -2.116 12.087 22.649 1.00 92.56 89 SER A C 1
ATOM 707 O O . SER A 1 89 ? -1.735 12.616 21.610 1.00 92.56 89 SER A O 1
ATOM 709 N N . GLY A 1 90 ? -3.413 12.033 22.961 1.00 91.62 90 GLY A N 1
ATOM 710 C CA . GLY A 1 90 ? -4.452 12.644 22.138 1.00 91.62 90 GLY A CA 1
ATOM 711 C C . GLY A 1 90 ? -4.440 12.138 20.695 1.00 91.62 90 GLY A C 1
ATOM 712 O O . GLY A 1 90 ? -4.408 10.935 20.444 1.00 91.62 90 GLY A O 1
ATOM 713 N N . GLU A 1 91 ? -4.493 13.074 19.749 1.00 90.38 91 GLU A N 1
ATOM 714 C CA . GLU A 1 91 ? -4.525 12.801 18.305 1.00 90.38 91 GLU A CA 1
ATOM 715 C C . GLU A 1 91 ? -3.241 12.151 17.770 1.00 90.38 91 GLU A C 1
ATOM 717 O O . GLU A 1 91 ? -3.308 11.435 16.771 1.00 90.38 91 GLU A O 1
ATOM 722 N N . ASP A 1 92 ? -2.101 12.299 18.454 1.00 91.56 92 ASP A N 1
ATOM 723 C CA . ASP A 1 92 ? -0.829 11.708 18.010 1.00 91.56 92 ASP A CA 1
ATOM 724 C C . ASP A 1 92 ? -0.889 10.166 17.962 1.00 91.56 92 ASP A C 1
ATOM 726 O O . ASP A 1 92 ? -0.168 9.527 17.194 1.00 91.56 92 ASP A O 1
ATOM 730 N N . SER A 1 93 ? -1.803 9.559 18.727 1.00 91.44 93 SER A N 1
ATOM 731 C CA . SER A 1 93 ? -2.022 8.107 18.774 1.00 91.44 93 SER A CA 1
ATOM 732 C C . SER A 1 93 ? -2.891 7.566 17.630 1.00 91.44 93 SER A C 1
ATOM 734 O O . SER A 1 93 ? -2.948 6.351 17.420 1.00 91.44 93 SER A O 1
ATOM 736 N N . ASP A 1 94 ? -3.582 8.424 16.870 1.00 89.81 94 ASP A N 1
ATOM 737 C CA . ASP A 1 94 ? -4.624 7.994 15.926 1.00 89.81 94 ASP A CA 1
ATOM 738 C C . ASP A 1 94 ? -4.079 7.093 14.814 1.00 89.81 94 ASP A C 1
ATOM 740 O O . ASP A 1 94 ? -4.684 6.072 14.473 1.00 89.81 94 ASP A O 1
ATOM 744 N N . GLN A 1 95 ? -2.906 7.423 14.274 1.00 84.56 95 GLN A N 1
ATOM 745 C CA . GLN A 1 95 ? -2.304 6.650 13.188 1.00 84.56 95 GLN A CA 1
ATOM 746 C C . GLN A 1 95 ? -1.815 5.271 13.655 1.00 84.56 95 GLN A C 1
ATOM 748 O O . GLN A 1 95 ? -1.848 4.298 12.897 1.00 84.56 95 GLN A O 1
ATOM 753 N N . GLU A 1 96 ? -1.333 5.156 14.890 1.00 87.62 96 GLU A N 1
ATOM 754 C CA . GLU A 1 96 ? -0.947 3.871 15.476 1.00 87.62 96 GLU A CA 1
ATOM 755 C C . GLU A 1 96 ? -2.174 2.995 15.735 1.00 87.62 96 GLU A C 1
ATOM 757 O O . GLU A 1 96 ? -2.229 1.854 15.268 1.00 87.62 96 GLU A O 1
ATOM 762 N N . ILE A 1 97 ? -3.196 3.552 16.384 1.00 91.12 97 ILE A N 1
ATOM 763 C CA . ILE A 1 97 ? -4.439 2.844 16.703 1.00 91.12 97 ILE A CA 1
ATOM 764 C C . ILE A 1 97 ? -5.141 2.374 15.423 1.00 91.12 97 ILE A C 1
ATOM 766 O O . ILE A 1 97 ? -5.541 1.211 15.325 1.00 91.12 97 ILE A O 1
ATOM 770 N N . ALA A 1 98 ? -5.222 3.224 14.397 1.00 87.00 98 ALA A N 1
ATOM 771 C CA . ALA A 1 98 ? -5.797 2.846 13.108 1.00 87.00 98 ALA A CA 1
ATOM 772 C C . ALA A 1 98 ? -5.064 1.652 12.470 1.00 87.00 98 ALA A C 1
ATOM 774 O O . ALA A 1 98 ? -5.712 0.752 11.929 1.00 87.00 98 ALA A O 1
ATOM 775 N N . ARG A 1 99 ? -3.727 1.596 12.575 1.00 84.50 99 ARG A N 1
ATOM 776 C CA . ARG A 1 99 ? -2.919 0.473 12.064 1.00 84.50 99 ARG A CA 1
ATOM 777 C C . ARG A 1 99 ? -3.156 -0.822 12.837 1.00 84.50 99 ARG A C 1
ATOM 779 O O . ARG A 1 99 ? -3.214 -1.881 12.213 1.00 84.50 99 ARG A O 1
ATOM 786 N N . ILE A 1 100 ? -3.319 -0.752 14.157 1.00 88.81 100 ILE A N 1
ATOM 787 C CA . ILE A 1 100 ? -3.631 -1.922 14.994 1.00 88.81 100 ILE A CA 1
ATOM 788 C C . ILE A 1 100 ? -4.984 -2.527 14.583 1.00 88.81 100 ILE A C 1
ATOM 790 O O . ILE A 1 100 ? -5.122 -3.745 14.491 1.00 88.81 100 ILE A O 1
ATOM 794 N N . ILE A 1 101 ? -5.974 -1.689 14.278 1.00 88.25 101 ILE A N 1
ATOM 795 C CA . ILE A 1 101 ? -7.343 -2.134 13.979 1.00 88.25 101 ILE A CA 1
ATOM 796 C C . ILE A 1 101 ? -7.503 -2.638 12.552 1.00 88.25 101 ILE A C 1
ATOM 798 O O . ILE A 1 101 ? -7.977 -3.753 12.327 1.00 88.25 101 ILE A O 1
ATOM 802 N N . SER A 1 102 ? -7.123 -1.815 11.577 1.00 82.44 102 SER A N 1
ATOM 803 C CA . SER A 1 102 ? -7.298 -2.146 10.161 1.00 82.44 102 SER A CA 1
ATOM 804 C C . SER A 1 102 ? -6.299 -3.215 9.704 1.00 82.44 102 SER A C 1
ATOM 806 O O . SER A 1 102 ? -6.531 -3.912 8.708 1.00 82.44 102 SER A O 1
ATOM 808 N N . GLY A 1 103 ? -5.212 -3.382 10.463 1.00 83.56 103 GLY A N 1
ATOM 809 C CA . GLY A 1 103 ? -4.062 -4.187 10.097 1.00 83.56 103 GLY A CA 1
ATOM 810 C C . GLY A 1 103 ? -3.166 -3.475 9.085 1.00 83.56 103 GLY A C 1
ATOM 811 O O . GLY A 1 103 ? -3.515 -2.444 8.506 1.00 83.56 103 GLY A O 1
ATOM 812 N N . GLY A 1 104 ? -1.987 -4.049 8.848 1.00 82.06 104 GLY A N 1
ATOM 813 C CA . GLY A 1 104 ? -1.123 -3.612 7.753 1.00 82.06 104 GLY A CA 1
ATOM 814 C C . GLY A 1 104 ? -1.730 -3.907 6.377 1.00 82.06 104 GLY A C 1
ATOM 815 O O . GLY A 1 104 ? -2.563 -4.802 6.230 1.00 82.06 104 GLY A O 1
ATOM 816 N N . LEU A 1 105 ? -1.260 -3.192 5.353 1.00 86.62 105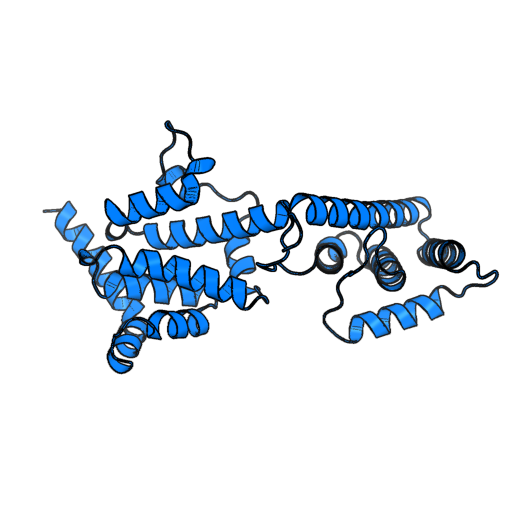 LEU A N 1
ATOM 817 C CA . LEU A 1 105 ? -1.658 -3.415 3.964 1.00 86.62 105 LEU A CA 1
ATOM 818 C C . LEU A 1 105 ? -1.221 -4.818 3.499 1.00 86.62 105 LEU A C 1
ATOM 820 O O . LEU A 1 105 ? -0.028 -5.134 3.497 1.00 86.62 105 LEU A O 1
ATOM 824 N N . ARG A 1 106 ? -2.182 -5.673 3.131 1.00 87.19 106 ARG A N 1
ATOM 825 C CA . ARG A 1 106 ? -1.959 -7.085 2.770 1.00 87.19 106 ARG A CA 1
ATOM 826 C C . ARG A 1 106 ? -2.697 -7.435 1.490 1.00 87.19 106 ARG A C 1
ATOM 828 O O . ARG A 1 106 ? -3.913 -7.348 1.464 1.00 87.19 106 ARG A O 1
ATOM 835 N N . LEU A 1 107 ? -1.980 -7.940 0.486 1.00 87.19 107 LEU A N 1
ATOM 836 C CA . LEU A 1 107 ? -2.548 -8.243 -0.834 1.00 87.19 107 LEU A CA 1
ATOM 837 C C . LEU A 1 107 ? -3.775 -9.180 -0.790 1.00 87.19 107 LEU A C 1
ATOM 839 O O . LEU A 1 107 ? -4.703 -9.005 -1.568 1.00 87.19 107 LEU A O 1
ATOM 843 N N . ASP A 1 108 ? -3.793 -10.156 0.123 1.00 87.75 108 ASP A N 1
ATOM 844 C CA . ASP A 1 108 ? -4.840 -11.190 0.161 1.00 87.75 108 ASP A CA 1
ATOM 845 C C . ASP A 1 108 ? -6.109 -10.796 0.951 1.00 87.75 108 ASP A C 1
ATOM 847 O O . ASP A 1 108 ? -7.067 -11.572 0.963 1.00 87.75 108 ASP A O 1
ATOM 851 N N . ASP A 1 109 ? -6.104 -9.656 1.657 1.00 86.38 109 ASP A N 1
ATOM 852 C CA . ASP A 1 109 ? -7.157 -9.284 2.623 1.00 86.38 109 ASP A CA 1
ATOM 853 C C . ASP A 1 109 ? -7.315 -7.756 2.755 1.00 86.38 109 ASP A C 1
ATOM 855 O O . ASP A 1 109 ? -7.287 -7.205 3.856 1.00 86.38 109 ASP A O 1
ATOM 859 N N . MET A 1 110 ? -7.420 -7.055 1.620 1.00 90.56 110 MET A N 1
ATOM 860 C CA . MET A 1 110 ? -7.612 -5.599 1.598 1.00 90.56 110 MET A CA 1
ATOM 861 C C . MET A 1 110 ? -9.086 -5.209 1.751 1.00 90.56 110 MET A C 1
ATOM 863 O O . MET A 1 110 ? -9.958 -5.801 1.113 1.00 90.56 110 MET A O 1
ATOM 867 N N . ASP A 1 111 ? -9.352 -4.165 2.539 1.00 91.75 111 ASP A N 1
ATOM 868 C CA . ASP A 1 111 ? -10.589 -3.378 2.442 1.00 91.75 111 ASP A CA 1
ATOM 869 C C . ASP A 1 111 ? -10.542 -2.358 1.283 1.00 91.75 111 ASP A C 1
ATOM 871 O O . ASP A 1 111 ? -9.534 -2.234 0.585 1.00 91.75 111 ASP A O 1
ATOM 875 N N . LEU A 1 112 ? -11.636 -1.619 1.064 1.00 91.88 112 LEU A N 1
ATOM 876 C CA . LEU A 1 112 ? -11.727 -0.613 -0.004 1.00 91.88 112 LEU A CA 1
ATOM 877 C C . LEU A 1 112 ? -10.696 0.525 0.132 1.00 91.88 112 LEU A C 1
ATOM 879 O O . LEU A 1 112 ? -10.135 0.957 -0.872 1.00 91.88 112 LEU A O 1
ATOM 883 N N . LEU A 1 113 ? -10.411 0.998 1.349 1.00 88.81 113 LEU A N 1
ATOM 884 C CA . LEU A 1 113 ? -9.452 2.089 1.582 1.00 88.81 113 LEU A CA 1
ATOM 885 C C . LEU A 1 113 ? -8.007 1.609 1.389 1.00 88.81 113 LEU A C 1
ATOM 887 O O . LEU A 1 113 ? -7.142 2.331 0.887 1.00 88.81 113 LEU A O 1
ATOM 891 N N . GLN A 1 114 ? -7.745 0.359 1.748 1.00 89.62 114 GLN A N 1
ATOM 892 C CA . GLN A 1 114 ? -6.488 -0.334 1.509 1.00 89.62 114 GLN A CA 1
ATOM 893 C C . GLN A 1 114 ? -6.270 -0.595 0.014 1.00 89.62 114 GLN A C 1
ATOM 895 O O . GLN A 1 114 ? -5.169 -0.361 -0.482 1.00 89.62 114 GLN A O 1
ATOM 900 N N . GLN A 1 115 ? -7.307 -0.995 -0.729 1.00 91.88 115 GLN A N 1
ATOM 901 C CA . GLN A 1 115 ? -7.238 -1.101 -2.191 1.00 91.88 115 GLN A CA 1
ATOM 902 C C . GLN A 1 115 ? -6.951 0.251 -2.840 1.00 91.88 115 GLN A C 1
ATOM 904 O O . GLN A 1 115 ? -6.081 0.328 -3.705 1.00 91.88 115 GLN A O 1
ATOM 909 N N . GLN A 1 116 ? -7.604 1.320 -2.378 1.00 90.62 116 GLN A N 1
ATOM 910 C CA . GLN A 1 116 ? -7.305 2.676 -2.833 1.00 90.62 116 GLN A CA 1
ATOM 911 C C . GLN A 1 116 ? -5.847 3.059 -2.538 1.00 90.62 116 GLN A C 1
ATOM 913 O O . GLN A 1 116 ? -5.159 3.586 -3.404 1.00 90.62 116 GLN A O 1
ATOM 918 N N . SER A 1 117 ? -5.329 2.723 -1.356 1.00 89.50 117 SER A N 1
ATOM 919 C CA . SER A 1 117 ? -3.921 2.971 -1.017 1.00 89.50 117 SER A CA 1
ATOM 920 C C . SER A 1 117 ? -2.961 2.213 -1.946 1.00 89.50 117 SER A C 1
ATOM 922 O O . SER A 1 117 ? -1.998 2.789 -2.446 1.00 89.50 117 SER A O 1
ATOM 924 N N . ALA A 1 118 ? -3.227 0.933 -2.227 1.00 92.31 118 ALA A N 1
ATOM 925 C CA . ALA A 1 118 ? -2.418 0.135 -3.154 1.00 92.31 118 ALA A CA 1
ATOM 926 C C . ALA A 1 118 ? -2.510 0.646 -4.606 1.00 92.31 118 ALA A C 1
ATOM 928 O O . ALA A 1 118 ? -1.520 0.609 -5.343 1.00 92.31 118 ALA A O 1
ATOM 929 N N . PHE A 1 119 ? -3.678 1.152 -5.005 1.00 92.94 119 PHE A N 1
ATOM 930 C CA . PHE A 1 119 ? -3.896 1.813 -6.288 1.00 92.94 119 PHE A CA 1
ATOM 931 C C . PHE A 1 119 ? -3.035 3.074 -6.417 1.00 92.94 119 PHE A C 1
ATOM 933 O O . PHE A 1 119 ? -2.293 3.201 -7.390 1.00 92.94 119 PHE A O 1
ATOM 940 N N . GLU A 1 120 ? -3.040 3.951 -5.410 1.00 91.56 120 GLU A N 1
ATOM 941 C CA . GLU A 1 120 ? -2.215 5.166 -5.395 1.00 91.56 120 GLU A CA 1
ATOM 942 C C . GLU A 1 120 ? -0.714 4.854 -5.430 1.00 91.56 120 GLU A C 1
ATOM 944 O O . GLU A 1 120 ? 0.036 5.476 -6.180 1.00 91.56 120 GLU A O 1
ATOM 949 N N . MET A 1 121 ? -0.268 3.831 -4.695 1.00 93.38 121 MET A N 1
ATOM 950 C CA . MET A 1 121 ? 1.118 3.351 -4.766 1.00 93.38 121 MET A CA 1
ATOM 951 C C . MET A 1 121 ? 1.481 2.835 -6.163 1.00 93.38 121 MET A C 1
ATOM 953 O O . MET A 1 121 ? 2.565 3.128 -6.665 1.00 93.38 121 MET A O 1
ATOM 957 N N . THR A 1 122 ? 0.577 2.093 -6.811 1.00 95.50 122 THR A N 1
ATOM 958 C CA . THR A 1 122 ? 0.774 1.606 -8.187 1.00 95.50 122 THR A CA 1
ATOM 959 C C . THR A 1 122 ? 0.878 2.785 -9.157 1.00 95.50 122 THR A C 1
ATOM 961 O O . THR A 1 122 ? 1.813 2.847 -9.955 1.00 95.50 122 THR A O 1
ATOM 964 N N . ARG A 1 123 ? -0.033 3.760 -9.043 1.00 94.88 123 ARG A N 1
ATOM 965 C CA . ARG A 1 123 ? -0.040 5.001 -9.830 1.00 94.88 123 ARG A CA 1
ATOM 966 C C . ARG A 1 123 ? 1.253 5.787 -9.662 1.00 94.88 123 ARG A C 1
ATOM 968 O O . ARG A 1 123 ? 1.836 6.200 -10.659 1.00 94.88 123 ARG A O 1
ATOM 975 N N . PHE A 1 124 ? 1.735 5.922 -8.430 1.00 94.25 124 PHE A N 1
ATOM 976 C CA . PHE A 1 124 ? 3.009 6.563 -8.122 1.00 94.25 124 PHE A CA 1
ATOM 977 C C . PHE A 1 124 ? 4.199 5.855 -8.786 1.00 94.25 124 PHE A C 1
ATOM 979 O O . PHE A 1 124 ? 5.043 6.506 -9.390 1.00 94.25 124 PHE A O 1
ATOM 986 N N . LEU A 1 125 ? 4.285 4.525 -8.718 1.00 96.06 125 LEU A N 1
ATOM 987 C CA . LEU A 1 125 ? 5.400 3.798 -9.339 1.00 96.06 125 LEU A CA 1
ATOM 988 C C . LEU A 1 125 ? 5.386 3.920 -10.866 1.00 96.06 125 LEU A C 1
ATOM 990 O O . LEU A 1 125 ? 6.431 4.159 -11.472 1.00 96.06 125 LEU A O 1
ATOM 994 N N . ILE A 1 126 ? 4.205 3.817 -11.480 1.00 97.12 126 ILE A N 1
ATOM 995 C CA . ILE A 1 126 ? 4.041 3.990 -12.928 1.00 97.12 126 ILE A CA 1
ATOM 996 C C . ILE A 1 126 ? 4.371 5.429 -13.339 1.00 97.12 126 ILE A C 1
ATOM 998 O O . ILE A 1 126 ? 5.076 5.632 -14.325 1.00 97.12 126 ILE A O 1
ATOM 1002 N N . SER A 1 127 ? 3.941 6.432 -12.569 1.00 95.25 127 SER A N 1
ATOM 1003 C CA . SER A 1 127 ? 4.270 7.830 -12.863 1.00 95.25 127 SER A CA 1
ATOM 1004 C C . SER A 1 127 ? 5.772 8.097 -12.776 1.00 95.25 127 SER A C 1
ATOM 1006 O O . SER A 1 127 ? 6.297 8.833 -13.604 1.00 95.25 127 SER A O 1
ATOM 1008 N N . ARG A 1 128 ? 6.491 7.451 -11.845 1.00 95.12 128 ARG A N 1
ATOM 1009 C CA . ARG A 1 128 ? 7.962 7.510 -11.769 1.00 95.12 128 ARG A CA 1
ATOM 1010 C C . ARG A 1 128 ? 8.649 6.793 -12.932 1.00 95.12 128 ARG A C 1
ATOM 1012 O O . ARG A 1 128 ? 9.657 7.299 -13.422 1.00 95.12 128 ARG A O 1
ATOM 1019 N N . MET A 1 129 ? 8.121 5.653 -13.384 1.00 96.56 129 MET A N 1
ATOM 1020 C CA . MET A 1 129 ? 8.635 4.961 -14.575 1.00 96.56 129 MET A CA 1
ATOM 1021 C C . MET A 1 129 ? 8.470 5.823 -15.828 1.00 96.56 129 MET A C 1
ATOM 1023 O O . MET A 1 129 ? 9.401 5.921 -16.614 1.00 96.56 129 MET A O 1
ATOM 1027 N N . LEU A 1 130 ? 7.320 6.478 -15.990 1.00 96.12 130 LEU A N 1
ATOM 1028 C CA . LEU A 1 130 ? 6.983 7.276 -17.174 1.00 96.12 130 LEU A CA 1
ATOM 1029 C C . LEU A 1 130 ? 7.383 8.755 -17.072 1.00 96.12 130 LEU A C 1
ATOM 1031 O O . LEU A 1 130 ? 7.079 9.539 -17.970 1.00 96.12 130 LEU A O 1
ATOM 1035 N N . ASP A 1 131 ? 8.043 9.165 -15.990 1.00 93.56 131 ASP A N 1
ATOM 1036 C CA . ASP A 1 131 ? 8.477 10.551 -15.803 1.00 93.56 131 ASP A CA 1
ATOM 1037 C C . ASP A 1 131 ? 9.419 11.027 -16.929 1.00 93.56 131 ASP A C 1
ATOM 1039 O O . ASP A 1 131 ? 9.179 12.110 -17.479 1.00 93.56 131 ASP A O 1
ATOM 1043 N N . PRO A 1 132 ? 10.424 10.232 -17.363 1.00 93.62 132 PRO A N 1
ATOM 1044 C CA . PRO A 1 132 ? 11.261 10.592 -18.501 1.00 93.62 132 PRO A CA 1
ATOM 1045 C C . PRO A 1 132 ? 10.503 10.451 -19.836 1.00 93.62 132 PRO A C 1
ATOM 1047 O O . PRO A 1 132 ? 9.881 9.414 -20.067 1.00 93.62 132 PRO A O 1
ATOM 1050 N N . PRO A 1 133 ? 10.604 11.417 -20.772 1.00 93.19 133 PRO A N 1
ATOM 1051 C CA . PRO A 1 133 ? 9.920 11.333 -22.067 1.00 93.19 133 PRO A CA 1
ATOM 1052 C C . PRO A 1 133 ? 10.285 10.099 -22.903 1.00 93.19 133 PRO A C 1
ATOM 1054 O O . PRO A 1 133 ? 9.419 9.543 -23.566 1.00 93.19 133 PRO A O 1
ATOM 1057 N N . TRP A 1 134 ? 11.532 9.627 -22.827 1.00 95.38 134 TRP A N 1
ATOM 1058 C CA . TRP A 1 134 ? 11.988 8.432 -23.549 1.00 95.38 134 TRP A CA 1
ATOM 1059 C C . TRP A 1 134 ? 11.318 7.135 -23.053 1.00 95.38 134 TRP A C 1
ATOM 1061 O O . TRP A 1 134 ? 11.277 6.156 -23.784 1.00 95.38 134 TRP A O 1
ATOM 1071 N N . MET A 1 135 ? 10.743 7.122 -21.842 1.00 96.50 135 MET A N 1
ATOM 1072 C CA . MET A 1 135 ? 9.927 6.005 -21.345 1.00 96.50 135 MET A CA 1
ATOM 1073 C C . MET A 1 135 ? 8.479 6.058 -21.841 1.00 96.50 135 MET A C 1
ATOM 1075 O O . MET A 1 135 ? 7.747 5.098 -21.622 1.00 96.50 135 MET A O 1
ATOM 1079 N N . GLN A 1 136 ? 8.031 7.150 -22.468 1.00 95.69 136 GLN A N 1
ATOM 1080 C CA . GLN A 1 136 ? 6.639 7.368 -22.891 1.00 95.69 136 GLN A CA 1
ATOM 1081 C C . GLN A 1 136 ? 6.401 6.887 -24.330 1.00 95.69 136 GLN A C 1
ATOM 1083 O O . GLN A 1 136 ? 5.837 7.604 -25.159 1.00 95.69 136 GLN A O 1
ATOM 1088 N N . THR A 1 137 ? 6.839 5.669 -24.645 1.00 96.19 137 THR A N 1
ATOM 1089 C CA . THR A 1 137 ? 6.569 5.039 -25.940 1.00 96.19 137 THR A CA 1
ATOM 1090 C C . THR A 1 137 ? 5.100 4.636 -26.050 1.00 96.19 137 THR A C 1
ATOM 1092 O O . THR A 1 137 ? 4.371 4.553 -25.059 1.00 96.19 137 THR A O 1
ATOM 1095 N N . THR A 1 138 ? 4.621 4.356 -27.263 1.00 96.31 138 THR A N 1
ATOM 1096 C CA . THR A 1 138 ? 3.230 3.917 -27.454 1.00 96.31 138 THR A CA 1
ATOM 1097 C C . THR A 1 138 ? 2.908 2.677 -26.614 1.00 96.31 138 THR A C 1
ATOM 1099 O O . THR A 1 138 ? 1.829 2.594 -26.035 1.00 96.31 138 THR A O 1
ATOM 1102 N N . ILE A 1 139 ? 3.852 1.741 -26.490 1.00 97.19 139 ILE A N 1
ATOM 1103 C CA . ILE A 1 139 ? 3.644 0.467 -25.796 1.00 97.19 139 ILE A CA 1
ATOM 1104 C C . ILE A 1 139 ? 3.557 0.667 -24.276 1.00 97.19 139 ILE A C 1
ATOM 1106 O O . ILE A 1 139 ? 2.642 0.142 -23.635 1.00 97.19 139 ILE A O 1
ATOM 1110 N N . THR A 1 140 ? 4.469 1.440 -23.686 1.00 97.00 140 THR A N 1
ATOM 1111 C CA . THR A 1 140 ? 4.459 1.704 -22.238 1.00 97.00 140 THR A CA 1
ATOM 1112 C C . THR A 1 140 ? 3.253 2.554 -21.832 1.00 97.00 140 THR A C 1
ATOM 1114 O O . THR A 1 140 ? 2.641 2.311 -20.789 1.00 97.00 140 THR A O 1
ATOM 1117 N N . MET A 1 141 ? 2.848 3.504 -22.679 1.00 96.31 141 MET A N 1
ATOM 1118 C CA . MET A 1 141 ? 1.661 4.329 -22.458 1.00 96.31 141 MET A CA 1
ATOM 1119 C C . MET A 1 141 ? 0.374 3.499 -22.526 1.00 96.31 141 MET A C 1
ATOM 1121 O O . MET A 1 141 ? -0.499 3.669 -21.674 1.00 96.31 141 MET A O 1
ATOM 1125 N N . GLU A 1 142 ? 0.258 2.564 -23.472 1.00 95.62 142 GLU A N 1
ATOM 1126 C CA . GLU A 1 142 ? -0.878 1.631 -23.533 1.00 95.62 142 GLU A CA 1
ATOM 1127 C C . GLU A 1 142 ? -0.924 0.688 -22.324 1.00 95.62 142 GLU A C 1
ATOM 1129 O O . GLU A 1 142 ? -1.996 0.456 -21.754 1.00 95.62 142 GLU A O 1
ATOM 1134 N N . LEU A 1 143 ? 0.231 0.198 -21.856 1.00 96.69 143 LEU A N 1
ATOM 1135 C CA . LEU A 1 143 ? 0.292 -0.584 -20.620 1.00 96.69 143 LEU A CA 1
ATOM 1136 C C . LEU A 1 143 ? -0.236 0.230 -19.429 1.00 96.69 143 LEU A C 1
ATOM 1138 O O . LEU A 1 143 ? -1.088 -0.257 -18.685 1.00 96.69 143 LEU A O 1
ATOM 1142 N N . ALA A 1 144 ? 0.194 1.485 -19.280 1.00 96.06 144 ALA A N 1
ATOM 1143 C CA . ALA A 1 144 ? -0.309 2.370 -18.230 1.00 96.06 144 ALA A CA 1
ATOM 1144 C C . ALA A 1 144 ? -1.815 2.641 -18.348 1.00 96.06 144 ALA A C 1
ATOM 1146 O O . ALA A 1 144 ? -2.511 2.594 -17.333 1.00 96.06 144 ALA A O 1
ATOM 1147 N N . ARG A 1 145 ? -2.358 2.848 -19.556 1.00 95.00 145 ARG A N 1
ATOM 1148 C CA . ARG A 1 145 ? -3.816 2.976 -19.752 1.00 95.00 145 ARG A CA 1
ATOM 1149 C C . ARG A 1 145 ? -4.558 1.738 -19.270 1.00 95.00 145 ARG A C 1
ATOM 1151 O O . ARG A 1 145 ? -5.582 1.863 -18.605 1.00 95.00 145 ARG A O 1
ATOM 1158 N N . ARG A 1 146 ? -4.027 0.545 -19.542 1.00 94.38 146 ARG A N 1
ATOM 1159 C CA . ARG A 1 146 ? -4.646 -0.715 -19.119 1.00 94.38 146 ARG A CA 1
ATOM 1160 C C . ARG A 1 146 ? -4.731 -0.851 -17.596 1.00 94.38 146 ARG A C 1
ATOM 1162 O O . ARG A 1 146 ? -5.753 -1.327 -17.108 1.00 94.38 146 ARG A O 1
ATOM 1169 N N . PHE A 1 147 ? -3.715 -0.399 -16.856 1.00 94.06 147 PHE A N 1
ATOM 1170 C CA . PHE A 1 147 ? -3.741 -0.375 -15.385 1.00 94.06 147 PHE A CA 1
ATOM 1171 C C . PHE A 1 147 ? -4.861 0.510 -14.815 1.00 94.06 147 PHE A C 1
ATOM 1173 O O . PHE A 1 147 ? -5.371 0.218 -13.735 1.00 94.06 147 PHE A O 1
ATOM 1180 N N . PHE A 1 148 ? -5.251 1.569 -15.531 1.00 93.31 148 PHE A N 1
ATOM 1181 C CA . PHE A 1 148 ? -6.164 2.606 -15.035 1.00 93.31 148 PHE A CA 1
ATOM 1182 C C . PHE A 1 148 ? -7.437 2.763 -15.870 1.00 93.31 148 PHE A C 1
ATOM 1184 O O . PHE A 1 148 ? -8.094 3.795 -15.784 1.00 93.31 148 PHE A O 1
ATOM 1191 N N . SER A 1 149 ? -7.796 1.748 -16.657 1.00 88.88 149 SER A N 1
ATOM 1192 C CA . SER A 1 149 ? -8.931 1.803 -17.591 1.00 88.88 149 SER A CA 1
ATOM 1193 C C . SER A 1 149 ? -10.260 2.183 -16.926 1.00 88.88 149 SER A C 1
ATOM 1195 O O . SER A 1 149 ? -11.010 2.968 -17.492 1.00 88.88 149 SER A O 1
ATOM 1197 N N . ASP A 1 150 ? -10.508 1.716 -15.701 1.00 86.06 150 ASP A N 1
ATOM 1198 C CA . ASP A 1 150 ? -11.730 2.044 -14.951 1.00 86.06 150 ASP A CA 1
ATOM 1199 C C . ASP A 1 150 ? -11.727 3.465 -14.352 1.00 86.06 150 ASP A C 1
ATOM 1201 O O . ASP A 1 150 ? -12.781 4.004 -14.016 1.00 86.06 150 ASP A O 1
ATOM 1205 N N . ALA A 1 151 ? -10.548 4.071 -14.176 1.00 84.44 151 ALA A N 1
ATOM 1206 C CA . ALA A 1 151 ? -10.374 5.363 -13.504 1.00 84.44 151 ALA A CA 1
ATOM 1207 C C . ALA A 1 151 ? -10.106 6.525 -14.476 1.00 84.44 151 ALA A C 1
ATOM 1209 O O . ALA A 1 151 ? -10.270 7.692 -14.110 1.00 84.44 151 ALA A O 1
ATOM 1210 N N . LEU A 1 152 ? -9.666 6.226 -15.698 1.00 86.31 152 LEU A N 1
ATOM 1211 C CA . LEU A 1 152 ? -9.329 7.211 -16.714 1.00 86.31 152 LEU A CA 1
ATOM 1212 C C . LEU A 1 152 ? -10.570 7.551 -17.550 1.00 86.31 152 LEU A C 1
ATOM 1214 O O . LEU A 1 152 ? -11.107 6.702 -18.250 1.00 86.31 152 LEU A O 1
ATOM 1218 N N . SER A 1 153 ? -11.016 8.805 -17.500 1.00 79.25 153 SER A N 1
ATOM 1219 C CA . SER A 1 153 ? -12.037 9.320 -18.421 1.00 79.25 153 SER A CA 1
ATOM 1220 C C . SER A 1 153 ? -11.456 9.585 -19.813 1.00 79.25 153 SER A C 1
ATOM 1222 O O . SER A 1 153 ? -10.302 9.999 -19.920 1.00 79.25 153 SER A O 1
ATOM 1224 N N . ASP A 1 154 ? -12.279 9.444 -20.858 1.00 74.06 154 ASP A N 1
ATOM 1225 C CA . ASP A 1 154 ? -11.874 9.650 -22.261 1.00 74.06 154 ASP A CA 1
ATOM 1226 C C . ASP A 1 154 ? -11.258 11.038 -22.523 1.00 74.06 154 ASP A C 1
ATOM 1228 O O . ASP A 1 154 ? -10.322 11.168 -23.310 1.00 74.06 154 ASP A O 1
ATOM 1232 N N . ASP A 1 155 ? -11.722 12.068 -21.810 1.00 75.56 155 ASP A N 1
ATOM 1233 C CA . ASP A 1 155 ? -11.261 13.452 -21.985 1.00 75.56 155 ASP A CA 1
ATOM 1234 C C . ASP A 1 155 ? -9.970 13.783 -21.213 1.00 75.56 155 ASP A C 1
ATOM 1236 O O . ASP A 1 155 ? -9.441 14.895 -21.316 1.00 75.56 155 ASP A O 1
ATOM 1240 N N . ARG A 1 156 ? -9.449 12.851 -20.401 1.00 82.25 156 ARG A N 1
ATOM 1241 C CA . ARG A 1 156 ? -8.326 13.112 -19.493 1.00 82.25 156 ARG A CA 1
ATOM 1242 C C . ARG A 1 156 ? -7.001 12.585 -20.047 1.00 82.25 156 ARG A C 1
ATOM 1244 O O . ARG A 1 156 ? -6.850 11.405 -20.359 1.00 82.25 156 ARG A O 1
ATOM 1251 N N . SER A 1 157 ? -5.984 13.450 -20.075 1.00 89.94 157 SER A N 1
ATOM 1252 C CA . SER A 1 157 ? -4.602 13.050 -20.370 1.00 89.94 157 SER A CA 1
ATOM 1253 C C . SER A 1 157 ? -4.079 12.063 -19.320 1.00 89.94 157 SER A C 1
ATOM 1255 O O . SER A 1 157 ? -4.153 12.320 -18.116 1.00 89.94 157 SER A O 1
ATOM 1257 N N . LEU A 1 158 ? -3.495 10.948 -19.777 1.00 90.00 158 LEU A N 1
ATOM 1258 C CA . LEU A 1 158 ? -2.907 9.930 -18.903 1.00 90.00 158 LEU A CA 1
ATOM 1259 C C . LEU A 1 158 ? -1.793 10.512 -18.026 1.00 90.00 158 LEU A C 1
ATOM 1261 O O . LEU A 1 158 ? -1.748 10.231 -16.834 1.00 90.00 158 LEU A O 1
ATOM 1265 N N . MET A 1 159 ? -0.914 11.347 -18.586 1.00 91.38 159 MET A N 1
ATOM 1266 C CA . MET A 1 159 ? 0.189 11.930 -17.813 1.00 91.38 159 MET A CA 1
ATOM 1267 C C . MET A 1 159 ? -0.312 12.906 -16.748 1.00 91.38 159 MET A C 1
ATOM 1269 O O . MET A 1 159 ? 0.243 12.939 -15.652 1.00 91.38 159 MET A O 1
ATOM 1273 N N . ASP A 1 160 ? -1.392 13.640 -17.022 1.00 90.19 160 ASP A N 1
ATOM 1274 C CA . ASP A 1 160 ? -2.012 14.522 -16.026 1.00 90.19 160 ASP A CA 1
ATOM 1275 C C . ASP A 1 160 ? -2.701 13.710 -14.924 1.00 90.19 160 ASP A C 1
ATOM 1277 O O . ASP A 1 160 ? -2.674 14.096 -13.757 1.00 90.19 160 ASP A O 1
ATOM 1281 N N . PHE A 1 161 ? -3.286 12.557 -15.266 1.00 90.88 161 PHE A N 1
ATOM 1282 C CA . PHE A 1 161 ? -3.797 11.593 -14.291 1.00 90.88 161 PHE A CA 1
ATOM 1283 C C . PHE A 1 161 ? -2.685 10.997 -13.418 1.00 90.88 161 PHE A C 1
ATOM 1285 O O . PHE A 1 161 ? -2.838 10.918 -12.203 1.00 90.88 161 PHE A O 1
ATOM 1292 N N . LEU A 1 162 ? -1.555 10.606 -14.004 1.00 90.56 162 LEU A N 1
ATOM 1293 C CA . LEU A 1 162 ? -0.431 10.008 -13.277 1.00 90.56 162 LEU A CA 1
ATOM 1294 C C . LEU A 1 162 ? 0.311 11.012 -12.379 1.00 90.56 162 LEU A C 1
ATOM 1296 O O . LEU A 1 162 ? 0.854 10.623 -11.345 1.00 90.56 162 LEU A O 1
ATOM 1300 N N . ARG A 1 163 ? 0.358 12.290 -12.777 1.00 87.31 163 ARG A N 1
ATOM 1301 C CA . ARG A 1 163 ? 1.046 13.373 -12.048 1.00 87.31 163 ARG A CA 1
ATOM 1302 C C . ARG A 1 163 ? 0.170 14.085 -11.028 1.00 87.31 163 ARG A C 1
ATOM 1304 O O . ARG A 1 163 ? 0.696 14.841 -10.210 1.00 87.31 163 ARG A O 1
ATOM 1311 N N . GLU A 1 164 ? -1.143 13.884 -11.079 1.00 85.62 164 GLU A N 1
ATOM 1312 C CA . GLU A 1 164 ? -2.048 14.455 -10.093 1.00 85.62 164 GLU A CA 1
ATOM 1313 C C . GLU A 1 164 ? -1.627 14.007 -8.694 1.00 85.62 164 GLU A C 1
ATOM 1315 O O . GLU A 1 164 ? -1.534 12.812 -8.403 1.00 85.62 164 GLU A O 1
ATOM 1320 N N . ARG A 1 165 ? -1.365 14.993 -7.831 1.00 67.38 165 ARG A N 1
ATOM 1321 C CA . ARG A 1 165 ? -0.990 14.749 -6.442 1.00 67.38 165 ARG A CA 1
ATOM 1322 C C . ARG A 1 165 ? -2.049 13.866 -5.797 1.00 67.38 165 ARG A C 1
ATOM 1324 O O . ARG A 1 165 ? -3.239 14.158 -5.877 1.00 67.38 165 ARG A O 1
ATOM 1331 N N . ASP A 1 166 ? -1.607 12.798 -5.152 1.00 64.56 166 ASP A N 1
ATOM 1332 C CA . ASP A 1 166 ? -2.488 12.037 -4.282 1.00 64.56 166 ASP A CA 1
ATOM 1333 C C . ASP A 1 166 ? -3.039 12.931 -3.152 1.00 64.56 166 ASP A C 1
ATOM 1335 O O . ASP A 1 166 ? -2.444 13.940 -2.758 1.00 64.56 166 ASP A O 1
ATOM 1339 N N . GLY A 1 167 ? -4.187 12.544 -2.596 1.00 57.69 167 GLY A N 1
ATOM 1340 C CA . GLY A 1 167 ? -4.732 13.160 -1.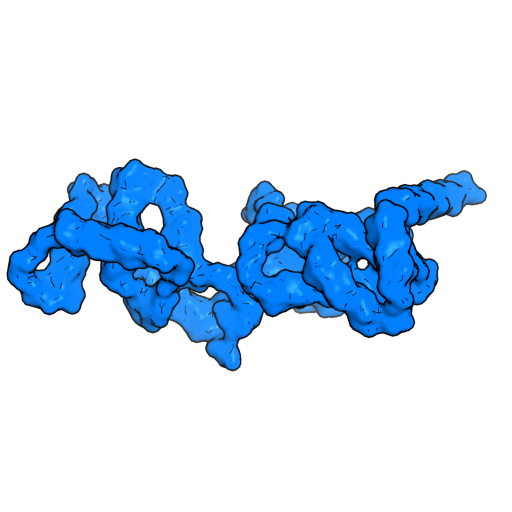383 1.00 57.69 167 GLY A CA 1
ATOM 1341 C C . GLY A 1 167 ? -3.932 12.830 -0.113 1.00 57.69 167 GLY A C 1
ATOM 1342 O O . GLY A 1 167 ? -4.361 13.190 0.978 1.00 57.69 167 GLY A O 1
ATOM 1343 N N . SER A 1 168 ? -2.789 12.138 -0.225 1.00 57.38 168 SER A N 1
ATOM 1344 C CA . SER A 1 168 ? -1.994 11.626 0.902 1.00 57.38 168 SER A CA 1
ATOM 1345 C C . SER A 1 168 ? -0.906 12.600 1.377 1.00 57.38 168 SER A C 1
ATOM 1347 O O . SER A 1 168 ? 0.025 12.213 2.082 1.00 57.38 168 SER A O 1
ATOM 1349 N N . ASN A 1 169 ? -0.983 13.876 0.979 1.00 55.44 169 ASN A N 1
ATOM 1350 C CA . ASN A 1 169 ? 0.040 14.895 1.248 1.00 55.44 169 ASN A CA 1
ATOM 1351 C C . ASN A 1 169 ? 1.452 14.495 0.765 1.00 55.44 169 ASN A C 1
ATOM 1353 O O . ASN A 1 169 ? 2.452 14.963 1.312 1.00 55.44 169 ASN A O 1
ATOM 1357 N N . GLY A 1 170 ? 1.558 13.650 -0.270 1.00 63.44 170 GLY A N 1
ATOM 1358 C CA . GLY A 1 170 ? 2.842 13.194 -0.812 1.00 63.44 170 GLY A CA 1
ATOM 1359 C C . GLY A 1 170 ? 3.553 12.129 0.031 1.00 63.44 170 GLY A C 1
ATOM 1360 O O . GLY A 1 170 ? 4.758 11.928 -0.136 1.00 63.44 170 GLY A O 1
ATOM 1361 N N . GLN A 1 171 ? 2.840 11.439 0.924 1.00 74.94 171 GLN A N 1
ATOM 1362 C CA . GLN A 1 171 ? 3.407 10.372 1.754 1.00 74.94 171 GLN A CA 1
ATOM 1363 C C . GLN A 1 171 ? 3.532 9.028 1.023 1.00 74.94 171 GLN A C 1
ATOM 1365 O O . GLN A 1 171 ? 4.211 8.137 1.528 1.00 74.94 171 GLN A O 1
ATOM 1370 N N . THR A 1 172 ? 2.969 8.870 -0.181 1.00 81.50 172 THR A N 1
ATOM 1371 C CA . THR A 1 172 ? 2.966 7.593 -0.923 1.00 81.50 172 THR A CA 1
ATOM 1372 C C . THR A 1 172 ? 4.345 6.941 -1.036 1.00 81.50 172 THR A C 1
ATOM 1374 O O . THR A 1 172 ? 4.470 5.739 -0.805 1.00 81.50 172 THR A O 1
ATOM 1377 N N . LYS A 1 173 ? 5.411 7.716 -1.283 1.00 83.12 173 LYS A N 1
ATOM 1378 C CA . LYS A 1 173 ? 6.791 7.194 -1.297 1.00 83.12 173 LYS A CA 1
ATOM 1379 C C . LYS A 1 173 ? 7.183 6.539 0.035 1.00 83.12 173 LYS A C 1
ATOM 1381 O O . LYS A 1 173 ? 7.721 5.433 0.039 1.00 83.12 173 LYS A O 1
ATOM 1386 N N . GLN A 1 174 ? 6.915 7.221 1.151 1.00 83.00 174 GLN A N 1
ATOM 1387 C CA . GLN A 1 174 ? 7.175 6.720 2.504 1.00 83.00 174 GLN A CA 1
ATOM 1388 C C . GLN A 1 174 ? 6.372 5.439 2.751 1.00 83.00 174 GLN A C 1
ATOM 1390 O O . GLN A 1 174 ? 6.915 4.441 3.219 1.00 83.00 174 GLN A O 1
ATOM 1395 N N . CYS A 1 175 ? 5.097 5.439 2.359 1.00 83.50 175 CYS A N 1
ATOM 1396 C CA . CYS A 1 175 ? 4.224 4.291 2.543 1.00 83.50 175 CYS A CA 1
ATOM 1397 C C . CYS A 1 175 ? 4.707 3.054 1.768 1.00 83.50 175 CYS A C 1
ATOM 1399 O O . CYS A 1 175 ? 4.599 1.954 2.303 1.00 83.50 175 CYS A O 1
ATOM 1401 N N . VAL A 1 176 ? 5.272 3.212 0.560 1.00 84.88 176 VAL A N 1
ATOM 1402 C CA . VAL A 1 176 ? 5.892 2.097 -0.185 1.00 84.88 176 VAL A CA 1
ATOM 1403 C C . VAL A 1 176 ? 7.141 1.574 0.535 1.00 84.88 176 VAL A C 1
ATOM 1405 O O . VAL A 1 176 ? 7.312 0.360 0.664 1.00 84.88 176 VAL A O 1
ATOM 1408 N N . ALA A 1 177 ? 7.990 2.465 1.052 1.00 84.12 177 ALA A N 1
ATOM 1409 C CA . ALA A 1 177 ? 9.210 2.076 1.761 1.00 84.12 177 ALA A CA 1
ATOM 1410 C C . ALA A 1 177 ? 8.921 1.284 3.051 1.00 84.12 177 ALA A C 1
ATOM 1412 O O . ALA A 1 177 ? 9.606 0.306 3.357 1.00 84.12 177 ALA A O 1
ATOM 1413 N N . GLU A 1 178 ? 7.868 1.656 3.778 1.00 85.81 178 GLU A N 1
ATOM 1414 C CA . GLU A 1 178 ? 7.493 1.048 5.061 1.00 85.81 178 GLU A CA 1
ATOM 1415 C C . GLU A 1 178 ? 6.701 -0.266 4.929 1.00 85.81 178 GLU A C 1
ATOM 1417 O O . GLU A 1 178 ? 6.375 -0.903 5.941 1.00 85.81 178 GLU A O 1
ATOM 1422 N N . LEU A 1 179 ? 6.410 -0.714 3.701 1.00 87.94 179 LEU A N 1
ATOM 1423 C CA . LEU A 1 179 ? 5.641 -1.931 3.450 1.00 87.94 179 LEU A CA 1
ATOM 1424 C C . LEU A 1 179 ? 6.261 -3.152 4.120 1.00 87.94 179 LEU A C 1
ATOM 1426 O O . LEU A 1 179 ? 7.395 -3.543 3.847 1.00 87.94 179 LEU A O 1
ATOM 1430 N N . GLN A 1 180 ? 5.437 -3.815 4.927 1.00 85.88 180 GLN A N 1
ATOM 1431 C CA . GLN A 1 180 ? 5.792 -5.039 5.640 1.00 85.88 180 GLN A CA 1
ATOM 1432 C C . GLN A 1 180 ? 5.353 -6.310 4.896 1.00 85.88 180 GLN A C 1
ATOM 1434 O O . GLN A 1 180 ? 5.812 -7.402 5.218 1.00 85.88 180 GLN A O 1
ATOM 1439 N N . CYS A 1 181 ? 4.430 -6.199 3.934 1.00 90.31 181 CYS A N 1
ATOM 1440 C CA . CYS A 1 181 ? 3.873 -7.348 3.223 1.00 90.31 181 CYS A CA 1
ATOM 1441 C C . CYS A 1 181 ? 4.754 -7.740 2.030 1.00 90.31 181 CYS A C 1
ATOM 1443 O O . CYS A 1 181 ? 4.765 -7.054 1.009 1.00 90.31 181 CYS A O 1
ATOM 1445 N N . GLU A 1 182 ? 5.439 -8.883 2.124 1.00 92.50 182 GLU A N 1
ATOM 1446 C CA . GLU A 1 182 ? 6.317 -9.390 1.058 1.00 92.50 182 GLU A CA 1
ATOM 1447 C C . GLU A 1 182 ? 5.598 -9.571 -0.284 1.00 92.50 182 GLU A C 1
ATOM 1449 O O . GLU A 1 182 ? 6.145 -9.222 -1.327 1.00 92.50 182 GLU A O 1
ATOM 1454 N N . LYS A 1 183 ? 4.359 -10.083 -0.275 1.00 93.88 183 LYS A N 1
ATOM 1455 C CA . LYS A 1 183 ? 3.564 -10.263 -1.501 1.00 93.88 183 LYS A CA 1
ATOM 1456 C C . LYS A 1 183 ? 3.315 -8.939 -2.217 1.00 93.88 183 LYS A C 1
ATOM 1458 O O . LYS A 1 183 ? 3.397 -8.886 -3.438 1.00 93.88 183 LYS A O 1
ATOM 1463 N N . LEU A 1 184 ? 3.042 -7.878 -1.460 1.00 94.06 184 LEU A N 1
ATOM 1464 C CA . LEU A 1 184 ? 2.782 -6.564 -2.030 1.00 94.06 184 LEU A CA 1
ATOM 1465 C C . LEU A 1 184 ? 4.071 -5.894 -2.526 1.00 94.06 184 LEU A C 1
ATOM 1467 O O . LEU A 1 184 ? 4.087 -5.325 -3.611 1.00 94.06 184 LEU A O 1
ATOM 1471 N N . ARG A 1 185 ? 5.179 -6.044 -1.787 1.00 95.62 185 ARG A N 1
ATOM 1472 C CA . ARG A 1 185 ? 6.514 -5.615 -2.245 1.00 95.62 185 ARG A CA 1
ATOM 1473 C C . ARG A 1 185 ? 6.884 -6.287 -3.572 1.00 95.62 185 ARG A C 1
ATOM 1475 O O . ARG A 1 185 ? 7.325 -5.609 -4.495 1.00 95.62 185 ARG A O 1
ATOM 1482 N N . LYS A 1 186 ? 6.641 -7.599 -3.694 1.00 96.00 186 LYS A N 1
ATOM 1483 C CA . LYS A 1 186 ? 6.830 -8.351 -4.947 1.00 96.00 186 LYS A CA 1
ATOM 1484 C C . LYS A 1 186 ? 5.923 -7.848 -6.063 1.00 96.00 186 LYS A C 1
ATOM 14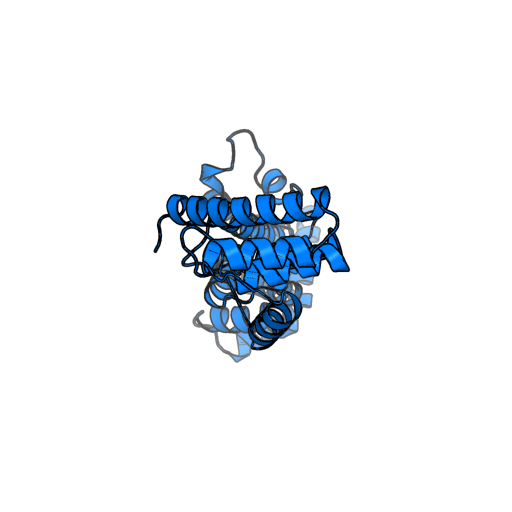86 O O . LYS A 1 186 ? 6.419 -7.613 -7.155 1.00 96.00 186 LYS A O 1
ATOM 1491 N N . TYR A 1 187 ? 4.634 -7.642 -5.787 1.00 96.56 187 TYR A N 1
ATOM 1492 C CA . TYR A 1 187 ? 3.693 -7.062 -6.751 1.00 96.56 187 TYR A CA 1
ATOM 1493 C C . TYR A 1 187 ? 4.227 -5.745 -7.332 1.00 96.56 187 TYR A C 1
ATOM 1495 O O . TYR A 1 187 ? 4.327 -5.616 -8.547 1.00 96.56 187 TYR A O 1
ATOM 1503 N N . PHE A 1 188 ? 4.677 -4.815 -6.487 1.00 97.44 188 PHE A N 1
ATOM 1504 C CA . PHE A 1 188 ? 5.247 -3.548 -6.949 1.00 97.44 188 PHE A CA 1
ATOM 1505 C C . PHE A 1 188 ? 6.533 -3.715 -7.767 1.00 97.44 188 PHE A C 1
ATOM 1507 O O . PHE A 1 188 ? 6.739 -2.988 -8.735 1.00 97.44 188 PHE A O 1
ATOM 1514 N N . CYS A 1 189 ? 7.377 -4.694 -7.432 1.00 97.94 189 CYS A N 1
ATOM 1515 C CA . CYS A 1 189 ? 8.555 -5.009 -8.239 1.00 97.94 189 CYS A CA 1
ATOM 1516 C C . CYS A 1 189 ? 8.178 -5.544 -9.625 1.00 97.94 189 CYS A C 1
ATOM 1518 O O . CYS A 1 189 ? 8.817 -5.162 -10.599 1.00 97.94 189 CYS A O 1
ATOM 1520 N N . TYR A 1 190 ? 7.141 -6.380 -9.724 1.00 98.06 190 TYR A N 1
ATOM 1521 C CA . TYR A 1 190 ? 6.642 -6.856 -11.014 1.00 98.06 190 TYR A CA 1
ATOM 1522 C C . TYR A 1 190 ? 6.002 -5.737 -11.834 1.00 98.06 190 TYR A C 1
ATOM 1524 O O . TYR A 1 190 ? 6.254 -5.680 -13.027 1.00 98.06 190 TYR A O 1
ATOM 1532 N N . VAL A 1 191 ? 5.294 -4.786 -11.212 1.00 98.19 191 VAL A N 1
ATOM 1533 C CA . VAL A 1 191 ? 4.812 -3.586 -11.922 1.00 98.19 191 VAL A CA 1
ATOM 1534 C C . VAL A 1 191 ? 5.982 -2.826 -12.554 1.00 98.19 191 VAL A C 1
ATOM 1536 O O . VAL A 1 191 ? 5.942 -2.517 -13.739 1.00 98.19 191 VAL A O 1
ATOM 1539 N N . LEU A 1 192 ? 7.056 -2.560 -11.803 1.00 98.19 192 LEU A N 1
ATOM 1540 C CA . LEU A 1 192 ? 8.252 -1.914 -12.364 1.00 98.19 192 LEU A CA 1
ATOM 1541 C C . LEU A 1 192 ? 8.890 -2.757 -13.481 1.00 98.19 192 LEU A C 1
ATOM 1543 O O . LEU A 1 192 ? 9.340 -2.208 -14.484 1.00 98.19 192 LEU A O 1
ATOM 1547 N N . LEU A 1 193 ? 8.924 -4.082 -13.312 1.00 97.62 193 LEU A N 1
ATOM 1548 C CA . LEU A 1 193 ? 9.517 -5.011 -14.272 1.00 97.62 193 LEU A CA 1
ATOM 1549 C C . LEU A 1 193 ? 8.725 -5.083 -15.583 1.00 97.62 193 LEU A C 1
ATOM 1551 O O . LEU A 1 193 ? 9.335 -5.109 -16.650 1.00 97.62 193 LEU A O 1
ATOM 1555 N N . ASP A 1 194 ? 7.393 -5.069 -15.516 1.00 97.75 194 ASP A N 1
ATOM 1556 C CA . ASP A 1 194 ? 6.518 -5.060 -16.689 1.00 97.75 194 ASP A CA 1
ATOM 1557 C C . ASP A 1 194 ? 6.834 -3.836 -17.557 1.00 97.75 194 ASP A C 1
ATOM 1559 O O . ASP A 1 194 ? 7.121 -3.973 -18.743 1.00 97.75 194 ASP A O 1
ATOM 1563 N N . PHE A 1 195 ? 6.914 -2.643 -16.961 1.00 97.94 195 PHE A N 1
ATOM 1564 C CA . PHE A 1 195 ? 7.299 -1.427 -17.689 1.00 97.94 195 PHE A CA 1
ATOM 1565 C C . PHE A 1 195 ? 8.745 -1.451 -18.185 1.00 97.94 195 PHE A C 1
ATOM 1567 O O . PHE A 1 195 ? 9.027 -0.927 -19.259 1.00 97.94 195 PHE A O 1
ATOM 1574 N N . ALA A 1 196 ? 9.656 -2.061 -17.429 1.00 97.00 196 ALA A N 1
ATOM 1575 C CA . ALA A 1 196 ? 11.055 -2.178 -17.820 1.00 97.00 196 ALA A CA 1
ATOM 1576 C C . ALA A 1 196 ? 11.290 -3.133 -19.004 1.00 97.00 196 ALA A C 1
ATOM 1578 O O . ALA A 1 196 ? 12.379 -3.126 -19.570 1.00 97.00 196 ALA A O 1
ATOM 1579 N N . THR A 1 197 ? 10.316 -3.985 -19.341 1.00 96.00 197 THR A N 1
ATOM 1580 C CA . THR A 1 197 ? 10.502 -5.082 -20.308 1.00 96.00 197 THR A CA 1
ATOM 1581 C C . THR A 1 197 ? 9.478 -5.114 -21.435 1.00 96.00 197 THR A C 1
ATOM 1583 O O . THR A 1 197 ? 9.683 -5.842 -22.406 1.00 96.00 197 THR A O 1
ATOM 1586 N N . ILE A 1 198 ? 8.391 -4.343 -21.336 1.00 96.94 198 ILE A N 1
ATOM 1587 C CA . ILE A 1 198 ? 7.323 -4.347 -22.340 1.00 96.94 198 ILE A CA 1
ATOM 1588 C C . ILE A 1 198 ? 7.776 -3.791 -23.695 1.00 96.94 198 ILE A C 1
ATOM 1590 O O . ILE A 1 198 ? 7.265 -4.226 -24.725 1.00 96.94 198 ILE A O 1
ATOM 1594 N N . ASP A 1 199 ? 8.730 -2.858 -23.695 1.00 96.44 199 ASP A N 1
ATOM 1595 C CA . ASP A 1 199 ? 9.258 -2.233 -24.902 1.00 96.44 199 ASP A CA 1
ATOM 1596 C C . ASP A 1 199 ? 10.726 -2.636 -25.133 1.00 96.44 199 ASP A C 1
ATOM 1598 O O . ASP A 1 199 ? 11.619 -2.152 -24.429 1.00 96.44 199 ASP A O 1
ATOM 1602 N N . PRO A 1 200 ? 10.999 -3.519 -26.112 1.00 92.12 200 PRO A N 1
ATOM 1603 C CA . PRO A 1 200 ? 12.354 -3.951 -26.433 1.00 92.12 200 PRO A CA 1
ATOM 1604 C C . PRO A 1 200 ? 13.274 -2.831 -26.934 1.00 92.12 200 PRO A C 1
ATOM 1606 O O . PRO A 1 200 ? 14.491 -3.000 -26.871 1.00 92.12 200 PRO A O 1
ATOM 1609 N N . GLU A 1 201 ? 12.737 -1.716 -27.440 1.00 92.94 201 GLU A N 1
ATOM 1610 C CA . GLU A 1 201 ? 13.544 -0.610 -27.977 1.00 92.94 201 GLU A CA 1
ATOM 1611 C C . GLU A 1 201 ? 14.251 0.188 -26.874 1.00 92.94 201 GLU A C 1
ATOM 1613 O O . GLU A 1 201 ? 15.264 0.838 -27.127 1.00 92.94 201 GLU A O 1
ATOM 1618 N N . LEU A 1 202 ? 13.763 0.097 -25.633 1.00 92.12 202 LEU A N 1
ATOM 1619 C CA . LEU A 1 202 ? 14.341 0.790 -24.479 1.00 92.12 202 LEU A CA 1
ATOM 1620 C C . LEU A 1 202 ? 15.548 0.057 -23.864 1.00 92.12 202 LEU A C 1
ATOM 1622 O O . LEU A 1 202 ? 16.252 0.626 -23.019 1.00 92.12 202 LEU A O 1
ATOM 1626 N N . ASP A 1 203 ? 15.788 -1.186 -24.298 1.00 88.69 203 ASP A N 1
ATOM 1627 C CA . ASP A 1 203 ? 16.919 -2.044 -23.928 1.00 88.69 203 ASP A CA 1
ATOM 1628 C C . ASP A 1 203 ? 17.204 -2.044 -22.405 1.00 88.69 203 ASP A C 1
ATOM 1630 O O . ASP A 1 203 ? 16.295 -2.055 -21.569 1.00 88.69 203 ASP A O 1
ATOM 1634 N N . GLU A 1 204 ? 18.473 -2.025 -21.994 1.00 94.25 204 GLU A N 1
ATOM 1635 C CA . GLU A 1 204 ? 18.876 -2.043 -20.587 1.00 94.25 204 GLU A CA 1
ATOM 1636 C C . GLU A 1 204 ? 18.514 -0.758 -19.822 1.00 94.25 204 GLU A C 1
ATOM 1638 O O . GLU A 1 204 ? 18.539 -0.746 -18.586 1.00 94.25 204 GLU A O 1
ATOM 1643 N N . THR A 1 205 ? 18.171 0.323 -20.526 1.00 96.00 205 THR A N 1
ATOM 1644 C CA . THR A 1 205 ? 17.892 1.636 -19.929 1.00 96.00 205 THR A CA 1
ATOM 1645 C C . THR A 1 205 ? 16.597 1.620 -19.121 1.00 96.00 205 THR A C 1
ATOM 1647 O O . THR A 1 205 ? 16.557 2.147 -18.005 1.00 96.00 205 THR A O 1
ATOM 1650 N N . ALA A 1 206 ? 15.545 0.969 -19.625 1.00 96.88 206 ALA A N 1
ATOM 1651 C CA . ALA A 1 206 ? 14.288 0.849 -18.886 1.00 96.88 206 ALA A CA 1
ATOM 1652 C C . ALA A 1 206 ? 14.463 0.010 -17.606 1.00 96.88 206 ALA A C 1
ATOM 1654 O O . ALA A 1 206 ? 13.928 0.348 -16.545 1.00 96.88 206 ALA A O 1
ATOM 1655 N N . LEU A 1 207 ? 15.299 -1.032 -17.660 1.00 97.00 207 LEU A N 1
ATOM 1656 C CA . LEU A 1 207 ? 15.651 -1.821 -16.479 1.00 97.00 207 LEU A CA 1
ATOM 1657 C C . LEU A 1 207 ? 16.494 -1.020 -15.475 1.00 97.00 207 LEU A C 1
ATOM 1659 O O . LEU A 1 207 ? 16.273 -1.122 -14.265 1.00 97.00 207 LEU A O 1
ATOM 1663 N N . ALA A 1 208 ? 17.416 -0.181 -15.955 1.00 97.62 208 ALA A N 1
ATOM 1664 C CA . ALA A 1 208 ? 18.162 0.761 -15.123 1.00 97.62 208 ALA A CA 1
ATOM 1665 C C . ALA A 1 208 ? 17.239 1.760 -14.397 1.00 97.62 208 ALA A C 1
ATOM 1667 O O . ALA A 1 208 ? 17.422 1.989 -13.198 1.00 97.62 208 ALA A O 1
ATOM 1668 N N . GLN A 1 209 ? 16.216 2.297 -15.071 1.00 97.62 209 GLN A N 1
ATOM 1669 C CA . GLN A 1 209 ? 15.197 3.158 -14.451 1.00 97.62 209 GLN A CA 1
ATOM 1670 C C . GLN A 1 209 ? 14.445 2.424 -13.332 1.00 97.62 209 GLN A C 1
ATOM 1672 O O . GLN A 1 209 ? 14.300 2.958 -12.229 1.00 97.62 209 GLN A O 1
ATOM 1677 N N . GLY A 1 210 ? 14.048 1.170 -13.574 1.00 97.62 210 GLY A N 1
ATOM 1678 C CA . GLY A 1 210 ? 13.439 0.315 -12.553 1.00 97.62 210 GLY A CA 1
ATOM 1679 C C . GLY A 1 210 ? 14.327 0.146 -11.313 1.00 97.62 210 GLY A C 1
ATOM 1680 O O . GLY A 1 210 ? 13.844 0.284 -10.187 1.00 97.62 210 GLY A O 1
ATOM 1681 N N . PHE A 1 211 ? 15.639 -0.060 -11.492 1.00 97.88 211 PHE A N 1
ATOM 1682 C CA . PHE A 1 211 ? 16.592 -0.143 -10.376 1.00 97.88 211 PHE A CA 1
ATOM 1683 C C . PHE A 1 211 ? 16.711 1.164 -9.583 1.00 97.88 211 PHE A C 1
ATOM 1685 O O . PHE A 1 211 ? 16.797 1.108 -8.353 1.00 97.88 211 PHE A O 1
ATOM 1692 N N . GLN A 1 212 ? 16.703 2.325 -10.247 1.00 96.44 212 GLN A N 1
ATOM 1693 C CA . GLN A 1 212 ? 16.729 3.617 -9.551 1.00 96.44 212 GLN A CA 1
ATOM 1694 C C . GLN A 1 212 ? 15.482 3.810 -8.691 1.00 96.44 212 GLN A C 1
ATOM 1696 O O . GLN A 1 212 ? 15.595 4.105 -7.501 1.00 96.44 212 GLN A O 1
ATOM 1701 N N . ILE A 1 213 ? 14.299 3.577 -9.262 1.00 96.25 213 ILE A N 1
ATOM 1702 C CA . ILE A 1 213 ? 13.032 3.738 -8.542 1.00 96.25 213 ILE A CA 1
ATOM 1703 C C . ILE A 1 213 ? 12.963 2.754 -7.377 1.00 96.25 213 ILE A C 1
ATOM 1705 O O . ILE A 1 213 ? 12.658 3.158 -6.256 1.00 96.25 213 ILE A O 1
ATOM 1709 N N . ALA A 1 214 ? 13.319 1.485 -7.595 1.00 96.75 214 ALA A N 1
ATOM 1710 C CA . ALA A 1 214 ? 13.364 0.487 -6.532 1.00 96.75 214 ALA A CA 1
ATOM 1711 C C . ALA A 1 214 ? 14.306 0.901 -5.387 1.00 96.75 214 ALA A C 1
ATOM 1713 O O . ALA A 1 214 ? 13.977 0.677 -4.223 1.00 96.75 214 ALA A O 1
ATOM 1714 N N . ALA A 1 215 ? 15.437 1.549 -5.681 1.00 95.06 215 ALA A N 1
ATOM 1715 C CA . ALA A 1 215 ? 16.311 2.107 -4.652 1.00 95.06 215 ALA A CA 1
ATOM 1716 C C . ALA A 1 215 ? 15.668 3.282 -3.903 1.00 95.06 215 ALA A C 1
ATOM 1718 O O . ALA A 1 215 ? 15.726 3.321 -2.672 1.00 95.06 215 ALA A O 1
ATOM 1719 N N . GLU A 1 216 ? 15.001 4.195 -4.611 1.00 93.19 216 GLU A N 1
ATOM 1720 C CA . GLU A 1 216 ? 14.297 5.332 -4.007 1.00 93.19 216 GLU A CA 1
ATOM 1721 C C . GLU A 1 216 ? 13.198 4.905 -3.025 1.00 93.19 216 GLU A C 1
ATOM 1723 O O . GLU A 1 216 ? 12.972 5.605 -2.034 1.00 93.19 216 GLU A O 1
ATOM 1728 N N . VAL A 1 217 ? 12.520 3.784 -3.292 1.00 94.12 217 VAL A N 1
ATOM 1729 C CA . VAL A 1 217 ? 11.410 3.261 -2.473 1.00 94.12 217 VAL A CA 1
ATOM 1730 C C . VAL A 1 217 ? 11.792 2.065 -1.593 1.00 94.12 217 VAL A C 1
ATOM 1732 O O . VAL A 1 217 ? 10.917 1.394 -1.057 1.00 94.12 217 VAL A O 1
ATOM 1735 N N . GLN A 1 218 ? 13.088 1.783 -1.424 1.00 94.94 218 GLN A N 1
ATOM 1736 C CA . GLN A 1 218 ? 13.601 0.693 -0.577 1.00 94.94 218 GLN A CA 1
ATOM 1737 C C . GLN A 1 218 ? 13.109 -0.721 -0.965 1.00 94.94 218 GLN A C 1
ATOM 1739 O O . GLN A 1 218 ? 12.904 -1.581 -0.105 1.00 94.94 218 GLN A O 1
ATOM 1744 N N . LEU A 1 219 ? 12.960 -0.982 -2.267 1.00 96.50 219 LEU A N 1
ATOM 1745 C CA . LEU A 1 219 ? 12.609 -2.278 -2.868 1.00 96.50 219 LEU A CA 1
ATOM 1746 C C . LEU A 1 219 ? 13.771 -2.926 -3.649 1.00 96.50 219 LEU A C 1
ATOM 1748 O O . LEU A 1 219 ? 13.559 -3.904 -4.362 1.00 96.50 219 LEU A O 1
ATOM 1752 N N . SER A 1 220 ? 15.007 -2.413 -3.551 1.00 95.19 220 SER A N 1
ATOM 1753 C CA . SER A 1 220 ? 16.139 -2.870 -4.383 1.00 95.19 220 SER A CA 1
ATOM 1754 C C . SER A 1 220 ? 16.374 -4.379 -4.346 1.00 95.19 220 SER A C 1
ATOM 1756 O O . SER A 1 220 ? 16.706 -4.978 -5.367 1.00 95.19 220 SER A O 1
ATOM 1758 N N . ARG A 1 221 ? 16.230 -5.001 -3.169 1.00 94.25 221 ARG A N 1
ATOM 1759 C CA . ARG A 1 221 ? 16.473 -6.438 -2.991 1.00 94.25 221 ARG A CA 1
ATOM 1760 C C . ARG A 1 221 ? 15.412 -7.260 -3.716 1.00 94.25 221 ARG A C 1
ATOM 1762 O O . ARG A 1 221 ? 15.752 -8.202 -4.427 1.00 94.25 221 ARG A O 1
ATOM 1769 N N . GLU A 1 222 ? 14.146 -6.925 -3.514 1.00 95.69 222 GLU A N 1
ATOM 1770 C CA . GLU A 1 222 ? 13.007 -7.599 -4.130 1.00 95.69 222 GLU A CA 1
ATOM 1771 C C . GLU A 1 222 ? 12.994 -7.385 -5.645 1.00 95.69 222 GLU A C 1
ATOM 1773 O O . GLU A 1 222 ? 12.780 -8.338 -6.392 1.00 95.69 222 GLU A O 1
ATOM 1778 N N . PHE A 1 223 ? 13.324 -6.176 -6.103 1.00 97.19 223 PHE A N 1
ATOM 1779 C CA . PHE A 1 223 ? 13.417 -5.873 -7.526 1.00 97.19 223 PHE A CA 1
ATOM 1780 C C . PHE A 1 223 ? 14.560 -6.640 -8.194 1.00 97.19 223 PHE A C 1
ATOM 1782 O O . PHE A 1 223 ? 14.367 -7.222 -9.256 1.00 97.19 223 PHE A O 1
ATOM 1789 N N . GLN A 1 224 ? 15.728 -6.744 -7.547 1.00 94.94 224 GLN A N 1
ATOM 1790 C CA . GLN A 1 224 ? 16.834 -7.565 -8.049 1.00 94.94 224 GLN A CA 1
ATOM 1791 C C . GLN A 1 224 ? 16.452 -9.049 -8.166 1.00 94.94 224 GLN A C 1
ATOM 1793 O O . GLN A 1 224 ? 16.886 -9.721 -9.101 1.00 94.94 224 GLN A O 1
ATOM 1798 N N . GLN A 1 225 ? 15.661 -9.571 -7.223 1.00 94.31 225 GLN A N 1
ATOM 1799 C CA . GLN A 1 225 ? 15.160 -10.945 -7.289 1.00 94.31 225 GLN A CA 1
ATOM 1800 C C . GLN A 1 225 ? 14.203 -11.132 -8.469 1.00 94.31 225 GLN A C 1
ATOM 1802 O O . GLN A 1 225 ? 14.411 -12.060 -9.246 1.00 94.31 225 GLN A O 1
ATOM 1807 N N . ALA A 1 226 ? 13.231 -10.230 -8.641 1.00 95.25 226 ALA A N 1
ATOM 1808 C CA . ALA A 1 226 ? 12.283 -10.268 -9.754 1.00 95.25 226 ALA A CA 1
ATOM 1809 C C . ALA A 1 226 ? 12.990 -10.129 -11.116 1.00 95.25 226 ALA A C 1
ATOM 1811 O O . ALA A 1 226 ? 12.768 -10.927 -12.021 1.00 95.25 226 ALA A O 1
ATOM 1812 N N . ALA A 1 227 ? 13.928 -9.187 -11.247 1.00 94.38 227 ALA A N 1
ATOM 1813 C CA . ALA A 1 227 ? 14.722 -9.011 -12.463 1.00 94.38 227 ALA A CA 1
ATOM 1814 C C . ALA A 1 227 ? 15.607 -10.230 -12.783 1.00 94.38 227 ALA A C 1
ATOM 1816 O O . ALA A 1 227 ? 15.916 -10.477 -13.945 1.00 94.38 227 ALA A O 1
ATOM 1817 N N . GLY A 1 228 ? 15.992 -11.021 -11.775 1.00 92.31 228 GLY A N 1
ATOM 1818 C CA . GLY A 1 228 ? 16.710 -12.287 -11.956 1.00 92.31 228 GLY A CA 1
ATOM 1819 C C . GLY A 1 228 ? 15.898 -13.391 -12.642 1.00 92.31 228 GLY A C 1
ATOM 1820 O O . GLY A 1 228 ? 16.480 -14.389 -13.062 1.00 92.31 228 GLY A O 1
ATOM 1821 N N . GLU A 1 229 ? 14.578 -13.228 -12.758 1.00 93.25 229 GLU A N 1
ATOM 1822 C CA . GLU A 1 229 ? 13.693 -14.138 -13.497 1.00 93.25 229 GLU A CA 1
ATOM 1823 C C . GLU A 1 229 ? 13.730 -13.870 -15.008 1.00 93.25 229 GLU A C 1
ATOM 1825 O O . GLU A 1 229 ? 13.434 -14.763 -15.810 1.00 93.25 229 GLU A O 1
ATOM 1830 N N . LEU A 1 230 ? 14.174 -12.672 -15.411 1.00 87.56 230 LEU A N 1
ATOM 1831 C CA . LEU A 1 230 ? 14.576 -12.415 -16.786 1.00 87.56 230 LEU A CA 1
ATOM 1832 C C . LEU A 1 230 ? 15.781 -13.310 -17.067 1.00 87.56 230 LEU A C 1
ATOM 1834 O O . LEU A 1 230 ? 16.718 -13.357 -16.274 1.00 87.56 230 LEU A O 1
ATOM 1838 N N . ARG A 1 231 ? 15.785 -14.034 -18.189 1.00 87.56 231 ARG A N 1
ATOM 1839 C CA . ARG A 1 231 ? 16.852 -14.983 -18.582 1.00 87.56 231 ARG A CA 1
ATOM 1840 C C . ARG A 1 231 ? 18.176 -14.286 -18.963 1.00 87.56 231 ARG A C 1
ATOM 1842 O O . ARG A 1 231 ? 18.845 -14.674 -19.916 1.00 87.56 231 ARG A O 1
ATOM 1849 N N . ILE A 1 232 ? 18.538 -13.243 -18.229 1.00 88.75 232 ILE A N 1
ATOM 1850 C CA . ILE A 1 232 ? 19.713 -12.393 -18.345 1.00 88.75 232 ILE A CA 1
ATOM 1851 C C . ILE A 1 232 ? 20.766 -12.901 -17.354 1.00 88.75 232 ILE A C 1
ATOM 1853 O O . ILE A 1 232 ? 20.460 -13.405 -16.272 1.00 88.75 232 ILE A O 1
ATOM 1857 N N . SER A 1 233 ? 22.046 -12.782 -17.709 1.00 90.31 233 SER A N 1
ATOM 1858 C CA . SER A 1 233 ? 23.117 -13.222 -16.816 1.00 90.31 233 SER A CA 1
ATOM 1859 C C . SER A 1 233 ? 23.172 -12.375 -15.535 1.00 90.31 233 SER A C 1
ATOM 1861 O O . SER A 1 233 ? 23.024 -11.151 -15.570 1.00 90.31 233 SER A O 1
ATOM 1863 N N . LYS A 1 234 ? 23.497 -13.004 -14.398 1.00 90.00 234 LYS A N 1
ATOM 1864 C CA . LYS A 1 234 ? 23.685 -12.303 -13.113 1.00 90.00 234 LYS A CA 1
ATOM 1865 C C . LYS A 1 234 ? 24.719 -11.172 -13.200 1.00 90.00 234 LYS A C 1
ATOM 1867 O O . LYS A 1 234 ? 24.551 -10.142 -12.558 1.00 90.00 234 LYS A O 1
ATOM 1872 N N . ARG A 1 235 ? 25.774 -11.354 -14.006 1.00 92.19 235 ARG A N 1
ATOM 1873 C CA . ARG A 1 235 ? 26.815 -10.340 -14.231 1.00 92.19 235 ARG A CA 1
ATOM 1874 C C . ARG A 1 235 ? 26.261 -9.123 -14.971 1.00 92.19 235 ARG A C 1
ATOM 1876 O O . ARG A 1 235 ? 26.588 -8.000 -14.606 1.00 92.19 235 ARG A O 1
ATOM 1883 N N . THR A 1 236 ? 25.419 -9.347 -15.979 1.00 92.81 236 THR A N 1
ATOM 1884 C CA . THR A 1 236 ? 24.752 -8.272 -16.724 1.00 92.81 236 THR A CA 1
ATOM 1885 C C . THR A 1 236 ? 23.809 -7.495 -15.811 1.00 92.81 236 THR A C 1
ATOM 1887 O O . THR A 1 236 ? 23.926 -6.279 -15.735 1.00 92.81 236 THR A O 1
ATOM 1890 N N . LEU A 1 237 ? 22.962 -8.180 -15.035 1.00 92.81 237 LEU A N 1
ATOM 1891 C CA . LEU A 1 237 ? 22.060 -7.518 -14.083 1.00 92.81 237 LEU A CA 1
ATOM 1892 C C . LEU A 1 237 ? 22.812 -6.680 -13.042 1.00 92.81 237 LEU A C 1
ATOM 1894 O O . LEU A 1 237 ? 22.411 -5.558 -12.752 1.00 92.81 237 LEU A O 1
ATOM 1898 N N . GLN A 1 238 ? 23.926 -7.193 -12.508 1.00 93.62 238 GLN A N 1
ATOM 1899 C CA . GLN A 1 238 ? 24.771 -6.430 -11.584 1.00 93.62 238 GLN A CA 1
ATOM 1900 C C . GLN A 1 238 ? 25.389 -5.188 -12.239 1.00 93.62 238 GLN A C 1
ATOM 1902 O O . GLN A 1 238 ? 25.450 -4.139 -11.599 1.00 93.62 238 GLN A O 1
ATOM 1907 N N . ARG A 1 239 ? 25.827 -5.291 -13.503 1.00 96.31 239 ARG A N 1
ATOM 1908 C CA . ARG A 1 239 ? 26.318 -4.137 -14.270 1.00 96.31 239 ARG A CA 1
ATOM 1909 C C . ARG A 1 239 ? 25.221 -3.087 -14.434 1.00 96.31 239 ARG A C 1
ATOM 1911 O O . ARG A 1 239 ? 25.444 -1.949 -14.049 1.00 96.31 239 ARG A O 1
ATOM 1918 N N . ILE A 1 240 ? 24.039 -3.477 -14.914 1.00 95.25 240 ILE A N 1
ATOM 1919 C CA . ILE A 1 240 ? 22.900 -2.560 -15.102 1.00 95.25 240 ILE A CA 1
ATOM 1920 C C . ILE A 1 240 ? 22.546 -1.867 -13.783 1.00 95.25 240 ILE A C 1
ATOM 1922 O O . ILE A 1 240 ? 22.375 -0.656 -13.756 1.00 95.25 240 ILE A O 1
ATOM 1926 N N . GLN A 1 241 ? 22.500 -2.609 -12.673 1.00 94.50 241 GLN A N 1
ATOM 1927 C CA . GLN A 1 241 ? 22.231 -2.043 -11.350 1.00 94.50 241 GLN A CA 1
ATOM 1928 C C . GLN A 1 241 ? 23.301 -1.032 -10.901 1.00 94.50 241 GLN A C 1
ATOM 1930 O O . GLN A 1 241 ? 22.960 -0.002 -10.323 1.00 94.50 241 GLN A O 1
ATOM 1935 N N . THR A 1 242 ? 24.583 -1.320 -11.142 1.00 94.88 242 THR A N 1
ATOM 1936 C CA . THR A 1 242 ? 25.700 -0.436 -10.753 1.00 94.88 242 THR A CA 1
ATOM 1937 C C . THR A 1 242 ? 25.733 0.826 -11.614 1.00 94.88 242 THR A C 1
ATOM 1939 O O . THR A 1 242 ? 25.921 1.927 -11.097 1.00 94.88 242 THR A O 1
ATOM 1942 N N . ASP A 1 243 ? 25.475 0.671 -12.910 1.00 95.94 243 ASP A N 1
ATOM 1943 C CA . ASP A 1 243 ? 25.563 1.741 -13.905 1.00 95.94 243 ASP A CA 1
ATOM 1944 C C . ASP A 1 243 ? 24.221 2.466 -14.102 1.00 95.94 243 ASP A C 1
ATOM 1946 O O . ASP A 1 243 ? 24.113 3.355 -14.947 1.00 95.94 243 ASP A O 1
ATOM 1950 N N . ALA A 1 244 ? 23.194 2.129 -13.310 1.00 95.06 244 ALA A N 1
ATOM 1951 C CA . ALA A 1 244 ? 21.820 2.582 -13.513 1.00 95.06 244 ALA A CA 1
ATOM 1952 C C . ALA A 1 244 ? 21.700 4.110 -13.619 1.00 95.06 244 ALA A C 1
ATOM 1954 O O . ALA A 1 244 ? 20.979 4.625 -14.472 1.00 95.06 244 ALA A O 1
ATOM 1955 N N . ALA A 1 245 ? 22.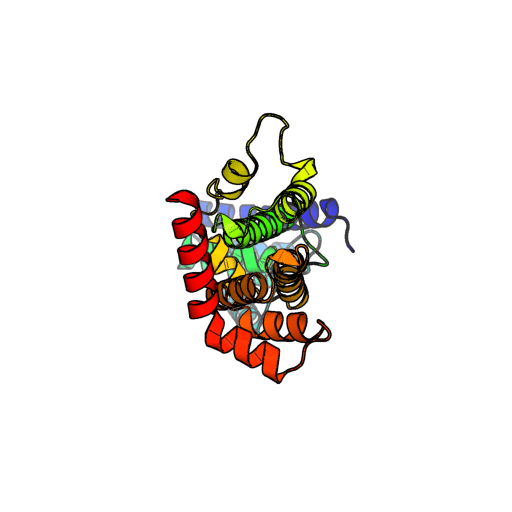433 4.844 -12.775 1.00 93.81 245 ALA A N 1
ATOM 1956 C CA . ALA A 1 245 ? 22.503 6.308 -12.797 1.00 93.81 245 ALA A CA 1
ATOM 1957 C C . ALA A 1 245 ? 23.035 6.859 -14.128 1.00 93.81 245 ALA A C 1
ATOM 1959 O O . ALA A 1 245 ? 22.514 7.841 -14.653 1.00 93.81 245 ALA A O 1
ATOM 1960 N N . GLN A 1 246 ? 24.071 6.224 -14.676 1.00 95.44 246 GLN A N 1
ATOM 1961 C CA . GLN A 1 246 ? 24.729 6.663 -15.904 1.00 95.44 246 GLN A CA 1
ATOM 1962 C C . GLN A 1 246 ? 23.897 6.319 -17.139 1.00 95.44 246 GLN A C 1
ATOM 1964 O O . GLN A 1 246 ? 23.744 7.172 -18.008 1.00 95.44 246 GLN A O 1
ATOM 1969 N N . LEU A 1 247 ? 23.318 5.115 -17.186 1.00 94.44 247 LEU A N 1
ATOM 1970 C CA . LEU A 1 247 ? 22.475 4.660 -18.296 1.00 94.44 247 LEU A CA 1
ATOM 1971 C C . LEU A 1 247 ? 21.247 5.560 -18.476 1.00 94.44 247 LEU A C 1
ATOM 1973 O O . LEU A 1 247 ? 21.006 6.071 -19.566 1.00 94.44 247 LEU A O 1
ATOM 1977 N N . VAL A 1 248 ? 20.524 5.841 -17.387 1.00 94.12 248 VAL A N 1
ATOM 1978 C CA . VAL A 1 248 ? 19.359 6.742 -17.420 1.00 94.12 248 VAL A CA 1
ATOM 1979 C C . VAL A 1 248 ? 19.764 8.159 -17.819 1.00 94.12 248 VAL A C 1
ATOM 1981 O O . VAL A 1 248 ? 19.075 8.793 -18.616 1.00 94.12 248 VAL A O 1
ATOM 1984 N N . LYS A 1 249 ? 20.896 8.666 -17.310 1.00 93.38 249 LYS A N 1
ATOM 1985 C CA . LYS A 1 249 ? 21.392 9.995 -17.685 1.00 93.38 249 LYS A CA 1
ATOM 1986 C C . LYS A 1 249 ? 21.710 10.077 -19.181 1.00 93.38 249 LYS A C 1
ATOM 1988 O O . LYS A 1 249 ? 21.297 11.036 -19.826 1.00 93.38 249 LYS A O 1
ATOM 1993 N N . ALA A 1 250 ? 22.395 9.072 -19.725 1.00 92.44 250 ALA A N 1
ATOM 1994 C CA . ALA A 1 250 ? 22.734 9.010 -21.142 1.00 92.44 250 ALA A CA 1
ATOM 1995 C C . ALA A 1 250 ? 21.480 8.978 -22.031 1.00 92.44 250 ALA A C 1
ATOM 1997 O O . ALA A 1 250 ? 21.441 9.666 -23.046 1.00 92.44 250 ALA A O 1
ATOM 1998 N N . ALA A 1 251 ? 20.432 8.255 -21.627 1.00 92.31 251 ALA A N 1
ATOM 1999 C CA . ALA A 1 251 ? 19.165 8.232 -22.358 1.00 92.31 251 ALA A CA 1
ATOM 2000 C C . ALA A 1 251 ? 18.437 9.584 -22.341 1.00 92.31 251 ALA A C 1
ATOM 2002 O O . ALA A 1 251 ? 17.901 10.016 -23.360 1.00 92.31 251 ALA A O 1
ATOM 2003 N N . VAL A 1 252 ? 18.464 10.298 -21.210 1.00 91.44 252 VAL A N 1
ATOM 2004 C CA . VAL A 1 252 ? 17.930 11.668 -21.135 1.00 91.44 252 VAL A CA 1
ATOM 2005 C C . VAL A 1 252 ? 18.706 12.613 -22.059 1.00 91.44 252 VAL A C 1
ATOM 2007 O O . VAL A 1 252 ? 18.090 13.398 -22.777 1.00 91.44 252 VAL A O 1
ATOM 2010 N N . GLU A 1 253 ? 20.038 12.534 -22.067 1.00 91.31 253 GLU A N 1
ATOM 2011 C CA . GLU A 1 253 ? 20.895 13.358 -22.933 1.00 91.31 253 GLU A CA 1
ATOM 2012 C C . GLU A 1 253 ? 20.681 13.039 -24.428 1.00 91.31 253 GLU A C 1
ATOM 2014 O O . GLU A 1 253 ? 20.575 13.959 -25.239 1.00 91.31 253 GLU A O 1
ATOM 2019 N N . ALA A 1 254 ? 20.545 11.759 -24.794 1.00 88.50 254 ALA A N 1
ATOM 2020 C CA . ALA A 1 254 ? 20.270 11.326 -26.167 1.00 88.50 254 ALA A CA 1
ATOM 2021 C C . ALA A 1 254 ? 18.916 11.848 -26.680 1.00 88.50 254 ALA A C 1
ATOM 2023 O O . ALA 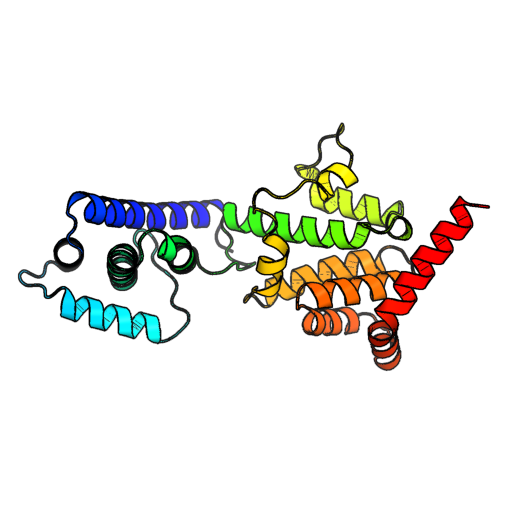A 1 254 ? 18.851 12.439 -27.757 1.00 88.50 254 ALA A O 1
ATOM 2024 N N . GLN A 1 255 ? 17.858 11.732 -25.870 1.00 87.62 255 GLN A N 1
ATOM 2025 C CA . GLN A 1 255 ? 16.531 12.257 -26.205 1.00 87.62 255 GLN A CA 1
ATOM 2026 C C . GLN A 1 255 ? 16.545 13.783 -26.402 1.00 87.62 255 GLN A C 1
ATOM 2028 O O . GLN A 1 255 ? 15.859 14.306 -27.278 1.00 87.62 255 GLN A O 1
ATOM 2033 N N . GLN A 1 256 ? 17.317 14.521 -25.595 1.00 84.56 256 GLN A N 1
ATOM 2034 C CA . GLN A 1 256 ? 17.454 15.975 -25.741 1.00 84.56 256 GLN A CA 1
ATOM 2035 C C . GLN A 1 256 ? 18.182 16.354 -27.036 1.00 84.56 256 GLN A C 1
ATOM 2037 O O . GLN A 1 256 ? 17.799 17.325 -27.690 1.00 84.56 256 GLN A O 1
ATOM 2042 N N . ALA A 1 257 ? 19.201 15.587 -27.431 1.00 82.50 257 ALA A N 1
ATOM 2043 C CA . ALA A 1 257 ? 19.924 15.814 -28.678 1.00 82.50 257 ALA A CA 1
ATOM 2044 C C . ALA A 1 257 ? 19.028 15.616 -29.916 1.00 82.50 257 ALA A C 1
ATOM 2046 O O . ALA A 1 257 ? 19.095 16.428 -30.836 1.00 82.50 257 ALA A O 1
ATOM 2047 N N . GLU A 1 258 ? 18.146 14.611 -29.914 1.00 78.75 258 GLU A N 1
ATOM 2048 C CA . GLU A 1 258 ? 17.192 14.365 -31.010 1.00 78.75 258 GLU A CA 1
ATOM 2049 C C . GLU A 1 258 ? 16.142 15.471 -31.166 1.00 78.75 258 GLU A C 1
ATOM 2051 O O . GLU A 1 258 ? 15.766 15.803 -32.283 1.00 78.75 258 GLU A O 1
ATOM 2056 N N . VAL A 1 259 ? 15.688 16.078 -30.066 1.00 75.31 259 VAL A N 1
ATOM 2057 C CA . VAL A 1 259 ? 14.684 17.162 -30.101 1.00 75.31 259 VAL A CA 1
ATOM 2058 C C . VAL A 1 259 ? 15.279 18.496 -30.577 1.00 75.31 259 VAL A C 1
ATOM 2060 O O . VAL A 1 259 ? 14.545 19.384 -31.007 1.00 75.31 259 VAL A O 1
ATOM 2063 N N . THR A 1 260 ? 16.602 18.657 -30.487 1.00 69.88 260 THR A N 1
ATOM 2064 C CA . THR A 1 260 ? 17.302 19.905 -30.847 1.00 69.88 260 THR A CA 1
ATOM 2065 C C . THR A 1 260 ? 17.915 19.865 -32.256 1.00 69.88 260 THR A C 1
ATOM 2067 O O . THR A 1 260 ? 18.414 20.891 -32.726 1.00 69.88 260 THR A O 1
ATOM 2070 N N . SER A 1 261 ? 17.903 18.699 -32.912 1.00 55.34 261 SER A N 1
ATOM 2071 C CA . SER A 1 261 ? 18.373 18.488 -34.290 1.00 55.34 261 SER A CA 1
ATOM 2072 C C . SER A 1 261 ? 17.246 18.612 -35.311 1.00 55.34 261 SER A C 1
ATOM 2074 O O . SER A 1 261 ? 17.612 18.827 -36.490 1.00 55.34 261 SER A O 1
#

pLDDT: mean 90.15, std 8.13, range [55.34, 98.19]

Radius of gyration: 23.96 Å; chains: 1; bounding box: 46×35×75 Å

Secondary structure (DSSP, 8-state):
---HHHHHHHHHHHHHHHHHHHHHHHHH--HHHHHHHHHHHHH--SS--HHHHHHHHHHHHHTS------SSS--HHHHHHHHHHHHHHGGGGHHHHHHHHH-S--TTS--HHHHHHHHHHHHHHHHHHSSSGGG--HHHHHHHHHHTTTT--TTS-HHHHHHSPPTTTT-HHHHHHT---HHHHHHHHHHHHHHHHS-GGGHHHHHHHHHHHHHHTT-HHHHHHHHTTSS--HHHHHHHHHHHHHHHHHHHHHHHHHHH-